Protein AF-A0A934AZZ2-F1 (afdb_monomer)

Foldseek 3Di:
DDDDDPPDPPPPPPDDDDDDDDDDDDDDDDDDDDDDDDDDDDDDDPPPAQQFQPADPVLVVCCVVQNAALKKKWFQPDPPRWIWMWGHHLVVQWIFIDISNHTPDIDRHDDDSCNRVDGFPDHPRNDHQRGWPVNCCVVQNPPWDWDWDDDPPWIKIWTHRQVRQKIWIDGVGTTGMMIGHHDD

Nearest PDB structures (foldseek):
  3d4e-assembly1_A  TM=3.456E-01  e=1.281E-01  Streptococcus mutans
  3ifv-assembly1_B  TM=2.497E-01  e=2.998E-01  Haloferax volcanii
  3ifv-assembly1_C  TM=2.401E-01  e=2.677E-01  Haloferax volcanii
  2psb-assembly1_A  TM=2.640E-01  e=4.719E-01  Bacillus subtilis

pLDDT: mean 76.05, std 24.91, range [28.02, 97.81]

Mean predicted aligned error: 13.13 Å

Secondary structure (DSSP, 8-state):
------------------------------------------------SPP-----HHHHHHHHHH-S-SEEEEE---TTS--EEEEEETTTTEEEEEETTEEEEEEE----TTS-SS--SS-GGG--TT--HHHHHHHH-S--EEEEEEETTEEEEEEEETTTTEEEEEETTEEEEEEE----

Radius of gyration: 20.54 Å; Cα contacts (8 Å, |Δi|>4): 280; chains: 1; bounding box: 62×61×47 Å

Sequence (184 aa):
MKKDNLFWPAVLTVMLSLSLGGCGSKGGEGGTGSGSEIESENDSTVNSQAPQYSMTAEQATLIADNGNPDYVNISLNSTSGRREETWTYSGLKKMYVFWDGVRVKEVNITVNQNAYSNPPSVSPALFTKDTQKSDIIRLFGSNYIVDNQSMGSLSFETWYYSGQGIAVSFSGDKLVAVQTIDKS

Structure (mmCIF, N/CA/C/O backbone):
data_AF-A0A934AZZ2-F1
#
_entry.id   AF-A0A934AZZ2-F1
#
loop_
_atom_site.group_PDB
_atom_site.id
_atom_site.type_symbol
_atom_site.label_atom_id
_atom_site.label_alt_id
_atom_site.label_comp_id
_atom_site.label_asym_id
_atom_site.label_entity_id
_atom_site.label_seq_id
_atom_site.pdbx_PDB_ins_code
_atom_site.Cartn_x
_atom_site.Cartn_y
_atom_site.Cartn_z
_atom_site.occupancy
_atom_site.B_iso_or_equiv
_atom_site.auth_seq_id
_atom_site.auth_comp_id
_atom_site.auth_asym_id
_atom_site.auth_atom_id
_atom_site.pdbx_PDB_model_num
ATOM 1 N N . MET A 1 1 ? -30.597 28.711 -6.512 1.00 41.97 1 MET A N 1
ATOM 2 C CA . MET A 1 1 ? -29.776 28.014 -5.497 1.00 41.97 1 MET A CA 1
ATOM 3 C C . MET A 1 1 ? -28.682 27.267 -6.239 1.00 41.97 1 MET A C 1
ATOM 5 O O . MET A 1 1 ? -28.996 26.539 -7.174 1.00 41.97 1 MET A O 1
ATOM 9 N N . LYS A 1 2 ? -27.420 27.593 -5.946 1.00 31.72 2 LYS A N 1
ATOM 10 C CA . LYS A 1 2 ? -26.243 27.122 -6.684 1.00 31.72 2 LYS A CA 1
ATOM 11 C C . LYS A 1 2 ? -25.970 25.657 -6.329 1.00 31.72 2 LYS A C 1
ATOM 13 O O . LYS A 1 2 ? -26.005 25.298 -5.159 1.00 31.72 2 LYS A O 1
ATOM 18 N N . LYS A 1 3 ? -25.772 24.827 -7.355 1.00 33.50 3 LYS A N 1
ATOM 19 C CA . LYS A 1 3 ? -25.232 23.471 -7.235 1.00 33.50 3 LYS A CA 1
ATOM 20 C C . LYS A 1 3 ? -23.722 23.628 -7.113 1.00 33.50 3 LYS A C 1
ATOM 22 O O . LYS A 1 3 ? -23.082 23.993 -8.097 1.00 33.50 3 LYS A O 1
ATOM 27 N N . ASP A 1 4 ? -23.184 23.409 -5.924 1.00 37.22 4 ASP A N 1
ATOM 28 C CA . ASP A 1 4 ? -21.740 23.403 -5.742 1.00 37.22 4 ASP A CA 1
ATOM 29 C C . ASP A 1 4 ? -21.194 22.052 -6.202 1.00 37.22 4 ASP A C 1
ATOM 31 O O . ASP A 1 4 ? -21.555 20.982 -5.710 1.00 37.22 4 ASP A O 1
ATOM 35 N N . ASN A 1 5 ? -20.378 22.149 -7.247 1.00 28.88 5 ASN A N 1
ATOM 36 C CA . ASN A 1 5 ? -19.654 21.072 -7.890 1.00 28.88 5 ASN A CA 1
ATOM 37 C C . ASN A 1 5 ? -18.737 20.376 -6.875 1.00 28.88 5 ASN A C 1
ATOM 39 O O . ASN A 1 5 ? -17.781 20.974 -6.381 1.00 28.88 5 ASN A O 1
ATOM 43 N N .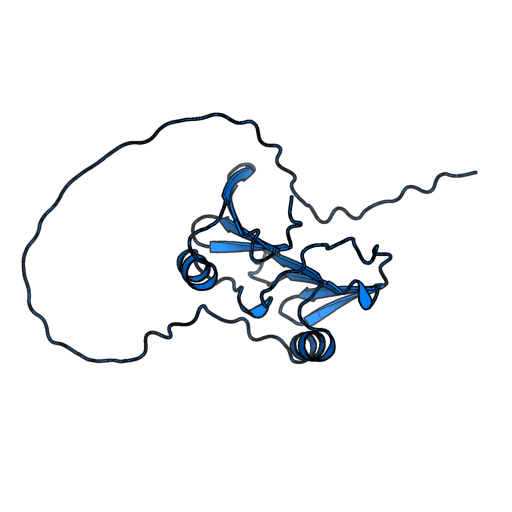 LEU A 1 6 ? -18.997 19.092 -6.620 1.00 31.52 6 LEU A N 1
ATOM 44 C CA . LEU A 1 6 ? -18.059 18.167 -5.986 1.00 31.52 6 LEU A CA 1
ATOM 45 C C . LEU A 1 6 ? -16.873 17.946 -6.933 1.00 31.52 6 LEU A C 1
ATOM 47 O O . LEU A 1 6 ? -16.848 17.018 -7.738 1.00 31.52 6 LEU A O 1
ATOM 51 N N . PHE A 1 7 ? -15.895 18.844 -6.843 1.00 28.02 7 PHE A N 1
ATOM 52 C CA . PHE A 1 7 ? -14.568 18.678 -7.418 1.00 28.02 7 PHE A CA 1
ATOM 53 C C . PHE A 1 7 ? -13.843 17.598 -6.606 1.00 28.02 7 PHE A C 1
ATOM 55 O O . PHE A 1 7 ? -13.259 17.858 -5.555 1.00 28.02 7 PHE A O 1
ATOM 62 N N . TRP A 1 8 ? -13.937 16.354 -7.070 1.00 32.03 8 TRP A N 1
ATOM 63 C CA . TRP A 1 8 ? -13.034 15.287 -6.660 1.00 32.03 8 TRP A CA 1
ATOM 64 C C . TRP A 1 8 ? -11.621 15.683 -7.104 1.00 32.03 8 TRP A C 1
ATOM 66 O O . TRP A 1 8 ? -11.425 15.906 -8.303 1.00 32.03 8 TRP A O 1
ATOM 76 N N . PRO A 1 9 ? -10.608 15.768 -6.223 1.00 32.56 9 PRO A N 1
ATOM 77 C CA . PRO A 1 9 ? -9.247 15.670 -6.705 1.00 32.56 9 PRO A CA 1
ATOM 78 C C . PRO A 1 9 ? -9.075 14.234 -7.193 1.00 32.56 9 PRO A C 1
ATOM 80 O O . PRO A 1 9 ? -8.952 13.298 -6.405 1.00 32.56 9 PRO A O 1
ATOM 83 N N . ALA A 1 10 ? -9.124 14.085 -8.513 1.00 32.91 10 ALA A N 1
ATOM 84 C CA . ALA A 1 10 ? -8.591 12.950 -9.229 1.00 32.91 10 ALA A CA 1
ATOM 85 C C . ALA A 1 10 ? -7.138 12.735 -8.781 1.00 32.91 10 ALA A C 1
ATOM 87 O O . ALA A 1 10 ? -6.207 13.331 -9.317 1.00 32.91 10 ALA A O 1
ATOM 88 N N . VAL A 1 11 ? -6.941 11.882 -7.777 1.00 33.56 11 VAL A N 1
ATOM 89 C CA . VAL A 1 11 ? -5.731 11.072 -7.717 1.00 33.56 11 VAL A CA 1
ATOM 90 C C . VAL A 1 11 ? -5.925 10.062 -8.833 1.00 33.56 11 VAL A C 1
ATOM 92 O O . VAL A 1 11 ? -6.805 9.207 -8.761 1.00 33.56 11 VAL A O 1
ATOM 95 N N . LEU A 1 12 ? -5.195 10.311 -9.914 1.00 31.78 12 LEU A N 1
ATOM 96 C CA . LEU A 1 12 ? -5.155 9.616 -11.192 1.00 31.78 12 LEU A CA 1
ATOM 97 C C . LEU A 1 12 ? -5.302 8.089 -11.034 1.00 31.78 12 LEU A C 1
ATOM 99 O O . LEU A 1 12 ? -4.324 7.354 -10.990 1.00 31.78 12 LEU A O 1
ATOM 103 N N . THR A 1 13 ? -6.545 7.620 -10.945 1.00 38.75 13 THR A N 1
ATOM 104 C CA . THR A 1 13 ? -6.906 6.210 -11.068 1.00 38.75 13 THR A CA 1
ATOM 105 C C . THR A 1 13 ? -7.165 6.005 -12.545 1.00 38.75 13 THR A C 1
ATOM 107 O O . THR A 1 13 ? -8.201 6.415 -13.071 1.00 38.75 13 THR A O 1
ATOM 110 N N . VAL A 1 14 ? -6.180 5.459 -13.246 1.00 31.09 14 VAL A N 1
ATOM 111 C CA . VAL A 1 14 ? -6.359 5.043 -14.631 1.00 31.09 14 VAL A CA 1
ATOM 112 C C . VAL A 1 14 ? -7.300 3.836 -14.610 1.00 31.09 14 VAL A C 1
ATOM 114 O O . VAL A 1 14 ? -6.896 2.719 -14.319 1.00 31.09 14 VAL A O 1
ATOM 117 N N . MET A 1 15 ? -8.585 4.079 -14.866 1.00 36.75 15 MET A N 1
ATOM 118 C CA . MET A 1 15 ? -9.555 3.044 -15.215 1.00 36.75 15 MET A CA 1
ATOM 119 C C . MET A 1 15 ? -9.256 2.585 -16.645 1.00 36.75 15 MET A C 1
ATOM 121 O O . MET A 1 15 ? -9.449 3.364 -17.580 1.00 36.75 15 MET A O 1
ATOM 125 N N . LEU A 1 16 ? -8.817 1.338 -16.833 1.00 34.50 16 LEU A N 1
ATOM 126 C CA . LEU A 1 16 ? -8.829 0.691 -18.144 1.00 34.50 16 LEU A CA 1
ATOM 127 C C . LEU A 1 16 ? -9.968 -0.328 -18.195 1.00 34.50 16 LEU A C 1
ATOM 129 O O . LEU A 1 16 ? -10.089 -1.230 -17.373 1.00 34.50 16 LEU A O 1
ATOM 133 N N . SER A 1 17 ? -10.843 -0.101 -19.165 1.00 35.91 17 SER A N 1
ATOM 134 C CA . SER A 1 17 ? -11.990 -0.920 -19.524 1.00 35.91 17 SER A CA 1
ATOM 135 C C . SER A 1 17 ? -11.515 -2.107 -20.363 1.00 35.91 17 SER A C 1
ATOM 137 O O . SER A 1 17 ? -10.804 -1.940 -21.351 1.00 35.91 17 SER A O 1
ATOM 139 N N . LEU A 1 18 ? -11.912 -3.310 -19.953 1.00 34.59 18 LEU A N 1
ATOM 140 C CA . LEU A 1 18 ? -11.573 -4.574 -20.600 1.00 34.59 18 LEU A CA 1
ATOM 141 C C . LEU A 1 18 ? -12.370 -4.753 -21.902 1.00 34.59 18 LEU A C 1
ATOM 143 O O . LEU A 1 18 ? -13.587 -4.935 -21.874 1.00 34.59 18 LEU A O 1
ATOM 147 N N . SER A 1 19 ? -11.674 -4.778 -23.039 1.00 34.91 19 SER A N 1
ATOM 148 C CA . SER A 1 19 ? -12.139 -5.448 -24.257 1.00 34.91 19 SER A CA 1
ATOM 149 C C . SER A 1 19 ? -11.433 -6.800 -24.370 1.00 34.91 19 SER A C 1
ATOM 151 O O . SER A 1 19 ? -10.221 -6.861 -24.566 1.00 34.91 19 SER A O 1
ATOM 153 N N . LEU A 1 20 ? -12.199 -7.878 -24.212 1.00 33.09 20 LEU A N 1
ATOM 154 C CA . LEU A 1 20 ? -11.758 -9.268 -24.332 1.00 33.09 20 LEU A CA 1
ATOM 155 C C . LEU A 1 20 ? -11.387 -9.631 -25.779 1.00 33.09 20 LEU A C 1
ATOM 157 O O . LEU A 1 20 ? -12.174 -9.426 -26.701 1.00 33.09 20 LEU A O 1
ATOM 161 N N . GLY A 1 21 ? -10.228 -10.268 -25.936 1.00 30.31 21 GLY A N 1
ATOM 162 C CA . GLY A 1 21 ? -9.779 -10.969 -27.142 1.00 30.31 21 GLY A CA 1
ATOM 163 C C . GLY A 1 21 ? -8.258 -10.864 -27.253 1.00 30.31 21 GLY A C 1
ATOM 164 O O . GLY A 1 21 ? -7.726 -9.769 -27.260 1.00 30.31 21 GLY A O 1
ATOM 165 N N . GLY A 1 22 ? -7.451 -11.913 -27.305 1.00 29.08 22 GLY A N 1
ATOM 166 C CA . GLY A 1 22 ? -7.679 -13.338 -27.447 1.00 29.08 22 GLY A CA 1
ATOM 167 C C . GLY A 1 22 ? -6.413 -13.924 -28.084 1.00 29.08 22 GLY A C 1
ATOM 168 O O . GLY A 1 22 ? -5.925 -13.374 -29.059 1.00 29.08 22 GLY A O 1
ATOM 169 N N . CYS A 1 23 ? -5.952 -15.056 -27.545 1.00 31.38 23 CYS A N 1
ATOM 170 C CA . CYS A 1 23 ? -5.178 -16.110 -28.218 1.00 31.38 23 CYS A CA 1
ATOM 171 C C . CYS A 1 23 ? -3.737 -15.823 -28.713 1.00 31.38 23 CYS A C 1
ATOM 173 O O . CYS A 1 23 ? -3.502 -14.956 -29.545 1.00 31.38 23 CYS A O 1
ATOM 175 N N . GLY A 1 24 ? -2.795 -16.699 -28.324 1.00 32.12 24 GLY A N 1
ATOM 176 C CA . GLY A 1 24 ? -1.604 -16.980 -29.139 1.00 32.12 24 GLY A CA 1
ATOM 177 C C . GLY A 1 24 ? -0.340 -17.378 -28.374 1.00 32.12 24 GLY A C 1
ATOM 178 O O . GLY A 1 24 ? 0.518 -16.546 -28.126 1.00 32.12 24 GLY A O 1
ATOM 179 N N . SER A 1 25 ? -0.206 -18.665 -28.049 1.00 35.03 25 SER A N 1
ATOM 180 C CA . SER A 1 25 ? 1.008 -19.311 -27.518 1.00 35.03 25 SER A CA 1
ATOM 181 C C . SER A 1 25 ? 1.844 -19.931 -28.652 1.00 35.03 25 SER A C 1
ATOM 183 O O . SER A 1 25 ? 1.230 -20.434 -29.596 1.00 35.03 25 SER A O 1
ATOM 185 N N . LYS A 1 26 ? 3.192 -19.970 -28.538 1.00 40.16 26 LYS A N 1
ATOM 186 C CA . LYS A 1 26 ? 4.058 -21.180 -28.689 1.00 40.16 26 LYS A CA 1
ATOM 187 C C . LYS A 1 26 ? 5.563 -20.902 -28.908 1.00 40.16 26 LYS A C 1
ATOM 189 O O . LYS A 1 26 ? 5.926 -20.009 -29.662 1.00 40.16 26 LYS A O 1
ATOM 194 N N . GLY A 1 27 ? 6.380 -21.840 -28.396 1.00 31.72 27 GLY A N 1
ATOM 195 C CA . GLY A 1 27 ? 7.716 -22.240 -28.895 1.00 31.72 27 GLY A CA 1
ATOM 196 C C . GLY A 1 27 ? 8.879 -21.800 -27.992 1.00 31.72 27 GLY A C 1
ATOM 197 O O . GLY A 1 27 ? 8.901 -20.652 -27.584 1.00 31.72 27 GLY A O 1
ATOM 198 N N . GLY A 1 28 ? 9.871 -22.614 -27.619 1.00 31.86 28 GLY A N 1
ATOM 199 C CA . GLY A 1 28 ? 10.308 -23.923 -28.104 1.00 31.86 28 GLY A CA 1
ATOM 200 C C . GLY A 1 28 ? 11.459 -24.490 -27.245 1.00 31.86 28 GLY A C 1
ATOM 201 O O . GLY A 1 28 ? 11.815 -23.932 -26.212 1.00 31.86 28 GLY A O 1
ATOM 202 N N . GLU A 1 29 ? 11.968 -25.639 -27.681 1.00 35.62 29 GLU A N 1
ATOM 203 C CA . GLU A 1 29 ? 12.759 -26.655 -26.968 1.00 35.62 29 GLU A CA 1
ATOM 204 C C . GLU A 1 29 ? 14.278 -26.392 -26.841 1.00 35.62 29 GLU A C 1
ATO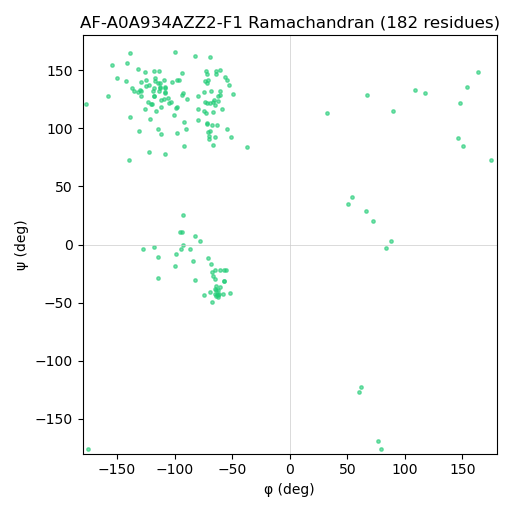M 206 O O . GLU A 1 29 ? 14.872 -25.724 -27.683 1.00 35.62 29 GLU A O 1
ATOM 211 N N . GLY A 1 30 ? 14.916 -27.099 -25.890 1.00 31.88 30 GLY A N 1
ATOM 212 C CA . GLY A 1 30 ? 16.139 -27.879 -26.164 1.00 31.88 30 GLY A CA 1
ATOM 213 C C . GLY A 1 30 ? 17.439 -27.481 -25.444 1.00 31.88 30 GLY A C 1
ATOM 214 O O . GLY A 1 30 ? 17.879 -26.343 -25.537 1.00 31.88 30 GLY A O 1
ATOM 215 N N . GLY A 1 31 ? 18.121 -28.464 -24.828 1.00 33.09 31 GLY A N 1
ATOM 216 C CA . GLY A 1 31 ? 19.577 -28.400 -24.599 1.00 33.09 31 GLY A CA 1
ATOM 217 C C . GLY A 1 31 ? 20.108 -29.051 -23.316 1.00 33.09 31 GLY A C 1
ATOM 218 O O . GLY A 1 31 ? 20.232 -28.396 -22.290 1.00 33.09 31 GLY A O 1
ATOM 219 N N . THR A 1 32 ? 20.482 -30.329 -23.394 1.00 41.59 32 THR A N 1
ATOM 220 C CA . THR A 1 32 ? 21.251 -31.088 -22.388 1.00 41.59 32 T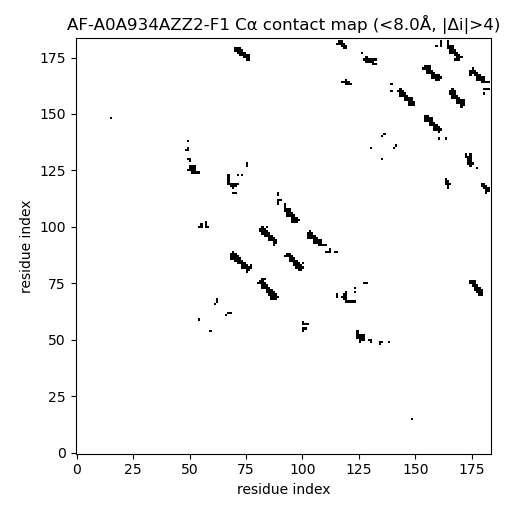HR A CA 1
ATOM 221 C C . THR A 1 32 ? 22.734 -30.693 -22.362 1.00 41.59 32 THR A C 1
ATOM 223 O O . THR A 1 32 ? 23.343 -30.571 -23.424 1.00 41.59 32 THR A O 1
ATOM 226 N N . GLY A 1 33 ? 23.346 -30.617 -21.175 1.00 34.44 33 GLY A N 1
ATOM 227 C CA . GLY A 1 33 ? 24.795 -30.463 -20.993 1.00 34.44 33 GLY A CA 1
ATOM 228 C C . GLY A 1 33 ? 25.242 -30.935 -19.606 1.00 34.44 33 GLY A C 1
ATOM 229 O O . GLY A 1 33 ? 24.651 -30.561 -18.601 1.00 34.44 33 GLY A O 1
ATOM 230 N N . SER A 1 34 ? 26.245 -31.810 -19.582 1.00 35.41 34 SER A N 1
ATOM 231 C CA . SER A 1 34 ? 26.674 -32.653 -18.464 1.00 35.41 34 SER A CA 1
ATOM 232 C C . SER A 1 34 ? 27.866 -32.069 -17.695 1.00 35.41 34 SER A C 1
ATOM 234 O O . SER A 1 34 ? 28.825 -31.631 -18.321 1.00 35.41 34 SER A O 1
ATOM 236 N N . GLY A 1 35 ? 27.841 -32.226 -16.366 1.00 34.88 35 GLY A N 1
ATOM 237 C CA . GLY A 1 35 ? 29.011 -32.517 -15.526 1.00 34.88 35 GLY A CA 1
ATOM 238 C C . GLY A 1 35 ? 29.806 -31.338 -14.963 1.00 34.88 35 GLY A C 1
ATOM 239 O O . GLY A 1 35 ? 30.496 -30.649 -15.706 1.00 34.88 35 GLY A O 1
ATOM 240 N N . SER A 1 36 ? 29.793 -31.195 -13.632 1.00 38.72 36 SER A N 1
ATOM 241 C CA . SER A 1 36 ? 30.983 -31.100 -12.759 1.00 38.72 36 SER A CA 1
ATOM 242 C C . SER A 1 36 ? 30.532 -31.013 -11.297 1.00 38.72 36 SER A C 1
ATOM 244 O O . SER A 1 36 ? 29.782 -30.113 -10.926 1.00 38.72 36 SER A O 1
ATOM 246 N N . GLU A 1 37 ? 30.969 -31.976 -10.489 1.00 45.38 37 GLU A N 1
ATOM 247 C CA . GLU A 1 37 ? 30.873 -31.970 -9.029 1.00 45.38 37 GLU A CA 1
ATOM 248 C C . GLU A 1 37 ? 31.765 -30.856 -8.467 1.00 45.38 37 GLU A C 1
ATOM 250 O O . GLU A 1 37 ? 32.967 -30.852 -8.726 1.00 45.38 37 GLU A O 1
ATOM 255 N N . ILE A 1 38 ? 31.185 -29.931 -7.697 1.00 51.66 38 ILE A N 1
ATOM 256 C CA . ILE A 1 38 ? 31.917 -29.020 -6.810 1.00 51.66 38 ILE A CA 1
ATOM 257 C C . ILE A 1 38 ? 31.128 -28.906 -5.499 1.00 51.66 38 ILE A C 1
ATOM 259 O O . ILE A 1 38 ? 30.008 -28.405 -5.468 1.00 51.66 38 ILE A O 1
ATOM 263 N N . GLU A 1 39 ? 31.735 -29.495 -4.472 1.00 38.09 39 GLU A N 1
ATOM 264 C CA . GLU A 1 39 ? 31.786 -29.124 -3.054 1.00 38.09 39 GLU A CA 1
ATOM 265 C C . GLU A 1 39 ? 30.577 -28.414 -2.420 1.00 38.09 39 GLU A C 1
ATOM 267 O O . GLU A 1 39 ? 30.264 -27.250 -2.659 1.00 38.09 39 GLU A O 1
ATOM 272 N N . SER A 1 40 ? 29.953 -29.150 -1.498 1.00 47.53 40 SER A N 1
ATOM 273 C CA . SER A 1 40 ? 28.972 -28.674 -0.532 1.00 47.53 40 SER A CA 1
ATOM 274 C C . SER A 1 40 ? 29.599 -27.691 0.462 1.00 47.53 40 SER A C 1
ATOM 276 O O . SER A 1 40 ? 30.070 -28.095 1.525 1.00 47.53 40 SER A O 1
ATOM 278 N N . GLU A 1 41 ? 29.532 -26.397 0.163 1.00 44.31 41 GLU A N 1
ATOM 279 C CA . GLU A 1 41 ? 29.627 -25.355 1.184 1.00 44.31 41 GLU A CA 1
ATOM 280 C C . GLU A 1 41 ? 28.222 -24.995 1.669 1.00 44.31 41 GLU A C 1
ATOM 282 O O . GLU A 1 41 ? 27.404 -24.370 0.994 1.00 44.31 41 GLU A O 1
ATOM 287 N N . ASN A 1 42 ? 27.932 -25.469 2.873 1.00 48.84 42 ASN A N 1
ATOM 288 C CA . ASN A 1 42 ? 26.799 -25.048 3.668 1.00 48.84 42 ASN A CA 1
ATOM 289 C C . ASN A 1 42 ? 27.062 -23.619 4.169 1.00 48.84 42 ASN A C 1
ATOM 291 O O . ASN A 1 42 ? 27.709 -23.465 5.202 1.00 48.84 42 ASN A O 1
ATOM 295 N N . ASP A 1 43 ? 26.540 -22.600 3.482 1.00 36.34 43 ASP A N 1
ATOM 296 C CA . ASP A 1 43 ? 26.249 -21.316 4.127 1.00 36.34 43 ASP A CA 1
ATOM 297 C C . ASP A 1 43 ? 24.735 -21.100 4.188 1.00 36.34 43 ASP A C 1
ATOM 299 O O . ASP A 1 43 ? 24.038 -20.705 3.249 1.00 36.34 43 ASP A O 1
ATOM 303 N N . SER A 1 44 ? 24.217 -21.492 5.343 1.00 42.53 44 SER A N 1
ATOM 304 C CA . SER A 1 44 ? 22.846 -21.307 5.760 1.00 42.53 44 SER A CA 1
ATOM 305 C C . SER A 1 44 ? 22.621 -19.833 6.079 1.00 42.53 44 SER A C 1
ATOM 307 O O . SER A 1 44 ? 23.008 -19.376 7.146 1.00 42.53 44 SER A O 1
ATOM 309 N N . THR A 1 45 ? 21.956 -19.102 5.182 1.00 38.75 45 THR A N 1
ATOM 310 C CA . THR A 1 45 ? 20.832 -18.186 5.485 1.00 38.75 45 THR A CA 1
ATOM 311 C C . THR A 1 45 ? 20.416 -17.432 4.219 1.00 38.75 45 THR A C 1
ATOM 313 O O . THR A 1 45 ? 20.602 -16.225 4.079 1.00 38.75 45 THR A O 1
ATOM 316 N N . VAL A 1 46 ? 19.757 -18.125 3.283 1.00 39.28 46 VAL A N 1
ATOM 317 C CA . VAL A 1 46 ? 18.853 -17.412 2.370 1.00 39.28 46 VAL A CA 1
ATOM 318 C C . VAL A 1 46 ? 17.765 -16.827 3.262 1.00 39.28 46 VAL A C 1
ATOM 320 O O . VAL A 1 46 ? 16.921 -17.571 3.761 1.00 39.28 46 VAL A O 1
ATOM 323 N N . ASN A 1 47 ? 17.832 -15.523 3.536 1.00 42.78 47 ASN A N 1
AT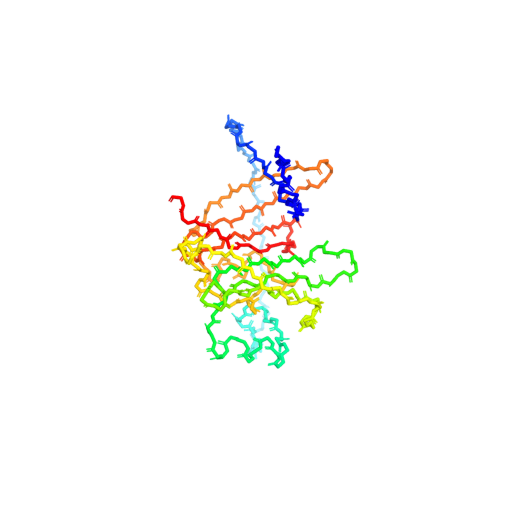OM 324 C CA . ASN A 1 47 ? 16.792 -14.801 4.257 1.00 42.78 47 ASN A CA 1
ATOM 325 C C . ASN A 1 47 ? 15.469 -15.043 3.511 1.00 42.78 47 ASN A C 1
ATOM 327 O O . ASN A 1 47 ? 15.231 -14.504 2.431 1.00 42.78 47 ASN A O 1
ATOM 331 N N . SER A 1 48 ? 14.666 -15.977 4.022 1.00 52.56 48 SER A N 1
ATOM 332 C CA . SER A 1 48 ? 13.557 -16.592 3.286 1.00 52.56 48 SER A CA 1
ATOM 333 C C . SER A 1 48 ? 12.290 -15.741 3.311 1.00 52.56 48 SER A C 1
ATOM 335 O O . SER A 1 48 ? 11.236 -16.179 2.845 1.00 52.56 48 SER A O 1
ATOM 337 N N . GLN A 1 49 ? 12.384 -14.527 3.845 1.00 65.88 49 GLN A N 1
ATOM 338 C CA . GLN A 1 49 ? 11.274 -13.604 3.965 1.00 65.88 49 GLN A CA 1
ATOM 339 C C . GLN A 1 49 ? 11.363 -12.541 2.874 1.00 65.88 49 GLN A C 1
ATOM 341 O O . GLN A 1 49 ? 12.444 -12.060 2.539 1.00 65.88 49 GLN A O 1
ATOM 346 N N . ALA A 1 50 ? 10.209 -12.198 2.301 1.00 76.38 50 ALA A N 1
ATOM 347 C CA . ALA A 1 50 ? 10.105 -11.067 1.391 1.00 76.38 50 ALA A CA 1
ATOM 348 C C . ALA A 1 50 ? 10.657 -9.804 2.078 1.00 76.38 50 ALA A C 1
ATOM 350 O O . ALA A 1 50 ? 10.419 -9.637 3.284 1.00 76.38 50 ALA A O 1
ATOM 351 N N . PRO A 1 51 ? 11.364 -8.921 1.349 1.00 83.12 51 PRO A N 1
ATOM 352 C CA . PRO A 1 51 ? 11.886 -7.688 1.922 1.00 83.12 51 PRO A CA 1
ATOM 353 C C . PRO A 1 51 ? 10.768 -6.904 2.614 1.00 83.12 51 PRO A C 1
ATOM 355 O O . PRO A 1 51 ? 9.649 -6.817 2.108 1.00 83.12 51 PRO A O 1
ATOM 358 N N . GLN A 1 52 ? 11.074 -6.371 3.795 1.00 87.31 52 GLN A N 1
ATOM 359 C CA . GLN A 1 52 ? 10.127 -5.628 4.622 1.00 87.31 52 GLN A CA 1
ATOM 360 C C . GLN A 1 52 ? 10.483 -4.148 4.614 1.00 87.31 52 GLN A C 1
ATOM 362 O O . GLN A 1 52 ? 11.642 -3.769 4.782 1.00 87.31 52 GLN A O 1
ATOM 367 N N . TYR A 1 53 ? 9.473 -3.305 4.454 1.00 86.88 53 TYR A N 1
ATOM 368 C CA . TYR A 1 53 ? 9.602 -1.875 4.653 1.00 86.88 53 TYR A CA 1
ATOM 369 C C . TYR A 1 53 ? 9.702 -1.574 6.152 1.00 86.88 53 TYR A C 1
ATOM 371 O O . TYR A 1 53 ? 8.800 -1.902 6.926 1.00 86.88 53 TYR A O 1
ATOM 379 N N . SER A 1 54 ? 10.788 -0.917 6.558 1.00 89.88 54 SER A N 1
ATOM 380 C CA . SER A 1 54 ? 10.947 -0.404 7.920 1.00 89.88 54 SER A CA 1
ATOM 381 C C . SER A 1 54 ? 9.996 0.769 8.149 1.00 89.88 54 SER A C 1
ATOM 383 O O . SER A 1 54 ? 10.343 1.919 7.881 1.00 89.88 54 SER A O 1
ATOM 385 N N . MET A 1 55 ? 8.791 0.469 8.634 1.00 91.94 55 MET A N 1
ATOM 386 C CA . MET A 1 55 ? 7.805 1.484 9.003 1.00 91.94 55 MET A CA 1
ATOM 387 C C . MET A 1 55 ? 8.373 2.462 10.032 1.00 91.94 55 MET A C 1
ATOM 389 O O . MET A 1 55 ? 9.114 2.077 10.942 1.00 91.94 55 MET A O 1
ATOM 393 N N . THR A 1 56 ? 7.984 3.731 9.925 1.00 94.19 56 THR A N 1
ATOM 394 C CA . THR A 1 56 ? 8.316 4.727 10.950 1.00 94.19 56 THR A CA 1
ATOM 395 C C . THR A 1 56 ? 7.548 4.455 12.244 1.00 94.19 56 THR A C 1
ATOM 397 O O . THR A 1 56 ? 6.520 3.777 12.248 1.00 94.19 56 THR A O 1
ATOM 400 N N . ALA A 1 57 ? 8.009 5.025 13.36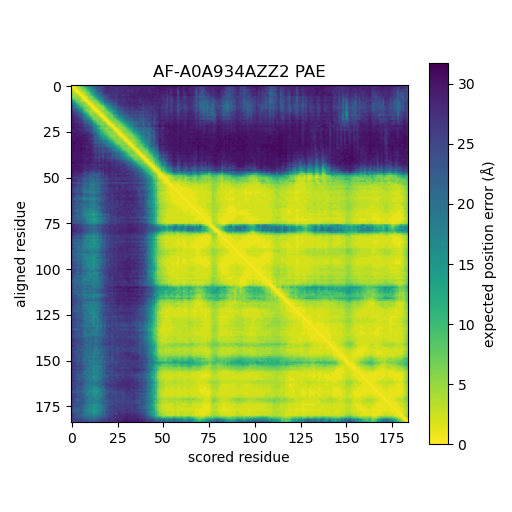3 1.00 94.44 57 ALA A N 1
ATOM 401 C CA . ALA A 1 57 ? 7.311 4.911 14.649 1.00 94.44 57 ALA A CA 1
ATOM 402 C C . ALA A 1 57 ? 5.860 5.423 14.583 1.00 94.44 57 ALA A C 1
ATOM 404 O O . ALA A 1 57 ? 4.983 4.892 15.260 1.00 94.44 57 ALA A O 1
ATOM 405 N N . GLU A 1 58 ? 5.597 6.422 13.739 1.00 94.00 58 GLU A N 1
ATOM 406 C CA . GLU A 1 58 ? 4.259 6.964 13.506 1.00 94.00 58 GLU A CA 1
ATOM 407 C C . GLU A 1 58 ? 3.356 5.949 12.791 1.00 94.00 58 GLU A C 1
ATOM 409 O O . GLU A 1 58 ? 2.254 5.660 13.257 1.00 94.00 58 GLU A O 1
ATOM 414 N N . GLN A 1 59 ? 3.843 5.353 11.702 1.00 96.75 59 GLN A N 1
ATOM 415 C CA . GLN A 1 59 ? 3.131 4.307 10.966 1.00 96.75 59 GLN A CA 1
ATOM 416 C C . GLN A 1 59 ? 2.896 3.057 11.823 1.00 96.75 59 GLN A C 1
ATOM 418 O O . GLN A 1 59 ? 1.793 2.511 11.835 1.00 96.75 59 GLN A O 1
ATOM 423 N N . ALA A 1 60 ? 3.914 2.638 12.578 1.00 95.44 60 ALA A N 1
ATOM 424 C CA . ALA A 1 60 ? 3.829 1.497 13.481 1.00 95.44 60 ALA A CA 1
ATOM 425 C C . ALA A 1 60 ? 2.805 1.729 14.603 1.00 95.44 60 ALA A C 1
ATOM 427 O O . ALA A 1 60 ? 2.015 0.834 14.887 1.00 95.44 60 ALA A O 1
ATOM 428 N N . THR A 1 61 ? 2.772 2.930 15.194 1.00 95.50 61 THR A N 1
ATOM 429 C CA . THR A 1 61 ? 1.775 3.298 16.216 1.00 95.50 61 THR A CA 1
ATOM 430 C C . THR A 1 61 ? 0.358 3.260 15.649 1.00 95.50 61 THR A C 1
ATOM 432 O O . THR A 1 61 ? -0.524 2.670 16.263 1.00 95.50 61 THR A O 1
ATOM 435 N N . LEU A 1 62 ? 0.131 3.808 14.447 1.00 96.06 62 LEU A N 1
ATOM 436 C CA . LEU A 1 62 ? -1.195 3.767 13.820 1.00 96.06 62 LEU A CA 1
ATOM 437 C C . LEU A 1 62 ? -1.706 2.335 13.636 1.00 96.06 62 LEU A C 1
ATOM 439 O O . LEU A 1 62 ? -2.871 2.076 13.942 1.00 96.06 62 LEU A O 1
ATOM 443 N N . ILE A 1 63 ? -0.839 1.420 13.191 1.00 95.19 63 ILE A N 1
ATOM 444 C CA . ILE A 1 63 ? -1.191 0.003 13.037 1.00 95.19 63 ILE A CA 1
ATOM 445 C C . ILE A 1 63 ? -1.394 -0.678 14.393 1.00 95.19 63 ILE A C 1
ATOM 447 O O . ILE A 1 63 ? -2.326 -1.464 14.542 1.00 95.19 63 ILE A O 1
ATOM 451 N N . ALA A 1 64 ? -0.554 -0.391 15.389 1.00 95.31 64 ALA A N 1
ATOM 452 C CA . ALA A 1 64 ? -0.691 -0.968 16.724 1.00 95.31 64 ALA A CA 1
ATOM 453 C C . ALA A 1 64 ? -2.018 -0.568 17.393 1.00 95.31 64 ALA A C 1
ATOM 455 O O . ALA A 1 64 ? -2.664 -1.408 18.018 1.00 95.31 64 ALA A O 1
ATOM 456 N N . ASP A 1 65 ? -2.440 0.685 17.215 1.00 95.88 65 ASP A N 1
ATOM 457 C CA . ASP A 1 65 ? -3.641 1.232 17.847 1.00 95.88 65 ASP A CA 1
ATOM 458 C C . ASP A 1 65 ? -4.934 0.869 17.099 1.00 95.88 65 ASP A C 1
ATOM 460 O O . ASP A 1 65 ? -5.992 0.757 17.719 1.00 95.88 65 ASP A O 1
ATOM 464 N N . ASN A 1 66 ? -4.876 0.705 15.770 1.00 94.31 66 ASN A N 1
ATOM 465 C CA . ASN A 1 66 ? -6.076 0.627 14.922 1.00 94.31 66 ASN A CA 1
ATOM 466 C C . ASN A 1 66 ? -6.128 -0.597 13.993 1.00 94.31 66 ASN A C 1
ATOM 468 O O . ASN A 1 66 ? -7.130 -0.789 13.307 1.00 94.31 66 ASN A O 1
ATOM 472 N N . GLY A 1 67 ? -5.082 -1.425 13.958 1.00 93.62 67 GLY A N 1
ATOM 473 C CA . GLY A 1 67 ? -4.921 -2.490 12.967 1.00 93.62 67 GLY A CA 1
ATOM 474 C C . GLY A 1 67 ? -4.468 -1.970 11.597 1.00 93.62 67 GLY A C 1
ATOM 475 O O . GLY A 1 67 ? -4.069 -0.817 11.446 1.00 93.62 67 GLY A O 1
ATOM 476 N N . ASN A 1 68 ? -4.504 -2.833 10.577 1.00 94.12 68 ASN A N 1
ATOM 477 C CA . ASN A 1 68 ? -4.213 -2.413 9.202 1.00 94.12 68 ASN A CA 1
ATOM 478 C C . ASN A 1 68 ? -5.268 -1.405 8.704 1.00 94.12 68 ASN A C 1
ATOM 480 O O . ASN A 1 68 ? -6.429 -1.497 9.106 1.00 94.12 68 ASN A O 1
ATOM 484 N N . PRO A 1 69 ? -4.899 -0.467 7.811 1.00 94.88 69 PRO A N 1
ATOM 485 C CA . PRO A 1 69 ? -5.856 0.480 7.250 1.00 94.88 69 PRO A CA 1
ATOM 486 C C . PRO A 1 69 ? -6.920 -0.234 6.409 1.00 94.88 69 PRO A C 1
ATOM 488 O O . PRO A 1 69 ? -6.618 -1.195 5.706 1.00 94.88 69 PRO A O 1
ATOM 491 N N . ASP A 1 70 ? -8.147 0.294 6.416 1.00 93.75 70 ASP A N 1
ATOM 492 C CA . ASP A 1 70 ? -9.261 -0.243 5.622 1.00 93.75 70 ASP A CA 1
ATOM 493 C C . ASP A 1 70 ? -9.014 -0.106 4.114 1.00 93.75 70 ASP A C 1
ATOM 495 O O . ASP A 1 70 ? -9.473 -0.916 3.313 1.00 93.75 70 ASP A O 1
ATOM 499 N N . TYR A 1 71 ? -8.263 0.928 3.733 1.00 94.19 71 TYR A N 1
ATOM 500 C CA . TYR A 1 71 ? -7.761 1.126 2.381 1.00 94.19 71 TYR A CA 1
ATOM 501 C C . TYR A 1 71 ? -6.298 1.533 2.427 1.00 94.19 71 TYR A C 1
ATOM 503 O O . TYR A 1 71 ? -5.925 2.470 3.140 1.00 94.19 71 TYR A O 1
ATOM 511 N N . VAL A 1 72 ? -5.495 0.872 1.603 1.00 96.31 72 VAL A N 1
ATOM 512 C CA . VAL A 1 72 ? -4.106 1.217 1.341 1.00 96.31 72 VAL A CA 1
ATOM 513 C C . VAL A 1 72 ? -3.915 1.470 -0.151 1.00 96.31 72 VAL A C 1
ATOM 515 O O . VAL A 1 72 ? -4.411 0.729 -0.998 1.00 96.31 72 VAL A O 1
ATOM 518 N N . ASN A 1 73 ? -3.164 2.514 -0.474 1.00 96.38 73 ASN A N 1
ATOM 519 C CA . ASN A 1 73 ? -2.541 2.702 -1.776 1.00 96.38 73 ASN A CA 1
ATOM 520 C C . ASN A 1 73 ? -1.063 3.002 -1.545 1.00 96.38 73 ASN A C 1
ATOM 522 O O . ASN A 1 73 ? -0.747 3.880 -0.746 1.00 96.38 73 ASN A O 1
ATOM 526 N N . ILE A 1 74 ? -0.183 2.261 -2.208 1.00 96.62 74 ILE A N 1
ATOM 527 C CA . ILE A 1 74 ? 1.267 2.428 -2.171 1.00 96.62 74 ILE A CA 1
ATOM 528 C C . ILE A 1 74 ? 1.718 2.641 -3.611 1.00 96.62 74 ILE A C 1
ATOM 530 O O . ILE A 1 74 ? 1.506 1.769 -4.450 1.00 96.62 74 ILE A O 1
ATOM 534 N N . SER A 1 75 ? 2.383 3.757 -3.887 1.00 95.12 75 SER A N 1
ATOM 535 C CA . SER A 1 75 ? 3.033 4.038 -5.165 1.00 95.12 75 SER A CA 1
ATOM 536 C C . SER A 1 75 ? 4.548 4.051 -4.979 1.00 95.12 75 SER A C 1
ATOM 538 O O . SER A 1 75 ? 5.083 4.775 -4.137 1.00 95.12 75 SER A O 1
ATOM 540 N N . LEU A 1 76 ? 5.239 3.219 -5.760 1.00 90.69 76 LEU A N 1
ATOM 541 C CA . LEU A 1 76 ? 6.690 2.999 -5.699 1.00 90.69 76 LEU A CA 1
ATOM 542 C C . LEU A 1 76 ? 7.415 3.475 -6.965 1.00 90.69 76 LEU A C 1
ATOM 544 O O . LEU A 1 76 ? 8.639 3.573 -6.977 1.00 90.69 76 LEU A O 1
ATOM 548 N N . ASN A 1 77 ? 6.670 3.808 -8.023 1.00 72.81 77 ASN A N 1
ATOM 549 C CA . ASN A 1 77 ? 7.210 4.376 -9.262 1.00 72.81 77 ASN A CA 1
ATOM 550 C C . ASN A 1 77 ? 7.194 5.916 -9.266 1.00 72.81 77 ASN A C 1
ATOM 552 O O . ASN A 1 77 ? 7.104 6.544 -10.321 1.00 72.81 77 ASN A O 1
ATOM 556 N N . SER A 1 78 ? 7.220 6.549 -8.090 1.00 61.50 78 SER A N 1
ATOM 557 C CA . SER A 1 78 ? 7.263 8.008 -8.017 1.00 61.50 78 SER A CA 1
ATOM 558 C C . SER A 1 78 ? 8.641 8.520 -8.467 1.00 61.50 78 SER A C 1
ATOM 560 O O . SER A 1 78 ? 9.686 7.914 -8.195 1.00 61.50 78 SER A O 1
ATOM 562 N N . THR A 1 79 ? 8.663 9.642 -9.192 1.00 58.75 79 THR A N 1
ATOM 563 C CA . THR A 1 79 ? 9.902 10.344 -9.555 1.00 58.75 79 THR A CA 1
ATOM 564 C C . THR A 1 79 ? 10.751 10.528 -8.294 1.00 58.75 79 THR A C 1
ATOM 566 O O . THR A 1 79 ? 10.228 11.024 -7.303 1.00 58.75 79 THR A O 1
ATOM 569 N N . SER A 1 80 ? 12.041 10.160 -8.337 1.00 63.94 80 SER A N 1
ATOM 570 C CA . SER A 1 80 ? 13.020 10.110 -7.219 1.00 63.94 80 SER A CA 1
ATOM 571 C C . SER A 1 80 ? 13.103 8.818 -6.387 1.00 63.94 80 SER A C 1
ATOM 573 O O . SER A 1 80 ? 13.929 8.749 -5.481 1.00 63.94 80 SER A O 1
ATOM 575 N N . GLY A 1 81 ? 12.348 7.762 -6.718 1.00 74.75 81 GLY A N 1
ATOM 576 C CA . GLY A 1 81 ? 12.418 6.492 -5.975 1.00 74.75 81 GLY A CA 1
ATOM 577 C C . GLY A 1 81 ? 11.782 6.566 -4.583 1.00 74.75 81 GLY A C 1
ATOM 578 O O . GLY A 1 81 ? 12.093 5.745 -3.718 1.00 74.75 81 GLY A O 1
ATOM 579 N N . ARG A 1 82 ? 10.912 7.560 -4.387 1.00 85.88 82 ARG A N 1
ATOM 580 C CA . ARG A 1 82 ? 10.118 7.781 -3.182 1.00 85.88 82 ARG A CA 1
ATOM 581 C C . ARG A 1 82 ? 8.998 6.744 -3.078 1.00 85.88 82 ARG A C 1
ATOM 583 O O . ARG A 1 82 ? 8.439 6.291 -4.081 1.00 85.88 82 ARG A O 1
ATOM 590 N N . ARG A 1 83 ? 8.629 6.418 -1.844 1.00 92.50 83 ARG A N 1
ATOM 591 C CA . ARG A 1 83 ? 7.432 5.654 -1.496 1.00 92.50 83 ARG A CA 1
ATOM 592 C C . ARG A 1 83 ? 6.324 6.617 -1.089 1.00 92.50 83 ARG A C 1
ATOM 594 O O . ARG A 1 83 ? 6.460 7.331 -0.099 1.00 92.50 83 ARG A O 1
ATOM 601 N N . GLU A 1 84 ? 5.223 6.623 -1.828 1.00 95.31 84 GLU A N 1
ATOM 602 C CA . GLU A 1 84 ? 4.038 7.408 -1.478 1.00 95.31 84 GLU A CA 1
ATOM 603 C C . GLU A 1 84 ? 2.925 6.479 -1.016 1.00 95.31 84 GLU A C 1
ATOM 605 O O . GLU A 1 84 ? 2.619 5.499 -1.690 1.00 95.31 84 GLU A O 1
ATOM 610 N N . GLU A 1 85 ? 2.315 6.779 0.127 1.00 96.75 85 GLU A N 1
ATOM 611 C CA . GLU A 1 85 ? 1.259 5.949 0.693 1.00 96.75 85 GLU A CA 1
ATOM 612 C C . GLU A 1 85 ? 0.033 6.777 1.051 1.00 96.75 85 GLU A C 1
ATOM 614 O O . GLU A 1 85 ? 0.147 7.865 1.613 1.00 96.75 85 GLU A O 1
ATOM 619 N N . THR A 1 86 ? -1.149 6.237 0.776 1.00 97.00 86 THR A N 1
ATOM 620 C CA . THR A 1 86 ? -2.424 6.752 1.281 1.00 97.00 86 THR A CA 1
ATOM 621 C C . THR A 1 86 ? -3.105 5.669 2.094 1.00 97.00 86 THR A C 1
ATOM 623 O O . THR A 1 86 ? -3.380 4.587 1.577 1.00 97.00 86 THR A O 1
ATOM 626 N N . TRP A 1 87 ? -3.365 5.953 3.367 1.00 97.00 87 TRP A N 1
ATOM 627 C CA . TRP A 1 87 ? -3.996 5.032 4.308 1.00 97.00 87 TRP A CA 1
ATOM 628 C C . TRP A 1 87 ? -5.321 5.622 4.777 1.00 97.00 87 TRP A C 1
ATOM 630 O O . TRP A 1 87 ? -5.359 6.760 5.250 1.00 97.00 87 TRP A O 1
ATOM 640 N N . THR A 1 88 ? -6.404 4.857 4.679 1.00 95.31 88 THR A N 1
ATOM 641 C CA . THR A 1 88 ? -7.709 5.270 5.206 1.00 95.31 88 THR A CA 1
ATOM 642 C C . THR A 1 88 ? -8.130 4.385 6.364 1.00 95.31 88 THR A C 1
ATOM 644 O O . THR A 1 88 ? -8.131 3.166 6.243 1.00 95.31 88 THR A O 1
ATOM 647 N N . TYR A 1 89 ? -8.558 5.025 7.451 1.00 94.00 89 TYR A N 1
ATOM 648 C CA . TYR A 1 89 ? -9.221 4.388 8.583 1.00 94.00 89 TYR A CA 1
ATOM 649 C C . TYR A 1 89 ? -10.653 4.921 8.650 1.00 94.00 89 TYR A C 1
ATOM 651 O O . TYR A 1 89 ? -10.911 6.036 9.117 1.00 94.00 89 TYR A O 1
ATOM 659 N N . SER A 1 90 ? -11.594 4.135 8.137 1.00 91.06 90 SER A N 1
ATOM 660 C CA . SER A 1 90 ? -13.015 4.471 8.038 1.00 91.06 90 SER A CA 1
ATOM 661 C C . SER A 1 90 ? -13.655 4.648 9.418 1.00 91.06 90 SER A C 1
ATOM 663 O O . SER A 1 90 ? -14.403 5.607 9.624 1.00 91.06 90 SER A O 1
ATOM 665 N N . GLY A 1 91 ? -13.282 3.805 10.390 1.00 89.88 91 GLY A N 1
ATOM 666 C CA . GLY A 1 91 ? -13.719 3.913 11.785 1.00 89.88 91 GLY A CA 1
ATOM 667 C C . GLY A 1 91 ? -13.305 5.235 12.437 1.00 89.88 91 GLY A C 1
ATOM 668 O O . GLY A 1 91 ? -14.090 5.839 13.166 1.00 89.88 91 GLY A O 1
ATOM 669 N N . LEU A 1 92 ? -12.116 5.740 12.092 1.00 92.88 92 LEU A N 1
ATOM 670 C CA . LEU A 1 92 ? -11.611 7.035 12.559 1.00 92.88 92 LEU A CA 1
ATOM 671 C C . LEU A 1 92 ? -12.116 8.218 11.727 1.00 92.88 92 LEU A C 1
ATOM 673 O O . LEU A 1 92 ? -11.970 9.365 12.146 1.00 92.88 92 LEU A O 1
ATOM 677 N N . LYS A 1 93 ? -12.683 7.964 10.540 1.00 92.81 93 LYS A N 1
ATOM 678 C CA . LYS A 1 93 ? -12.994 8.988 9.530 1.00 92.81 93 L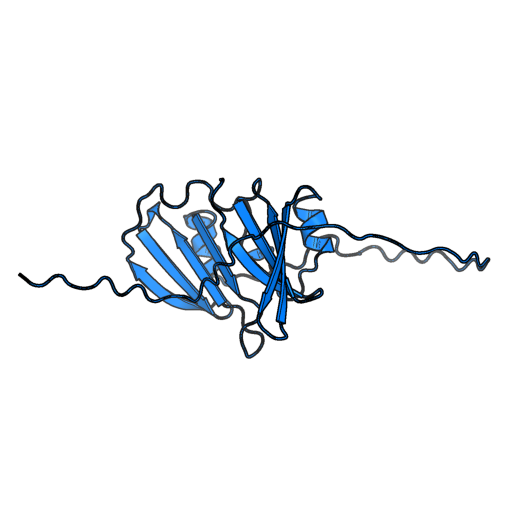YS A CA 1
ATOM 679 C C . LYS A 1 93 ? -11.763 9.827 9.166 1.00 92.81 93 LYS A C 1
ATOM 681 O O . LYS A 1 93 ? -11.846 11.048 8.994 1.00 92.81 93 LYS A O 1
ATOM 686 N N . LYS A 1 94 ? -10.614 9.159 9.032 1.00 95.12 94 LYS A N 1
ATOM 687 C CA . LYS A 1 94 ? -9.321 9.780 8.725 1.00 95.12 94 LYS A CA 1
ATOM 688 C C . LYS A 1 94 ? -8.679 9.162 7.493 1.00 95.12 94 LYS A C 1
ATOM 690 O O . LYS A 1 94 ? -8.715 7.949 7.302 1.00 95.12 94 LYS A O 1
ATOM 695 N N . MET A 1 95 ? -8.044 10.017 6.702 1.00 96.50 95 MET A N 1
ATOM 696 C CA . MET A 1 95 ? -7.100 9.634 5.658 1.00 96.50 95 MET A CA 1
ATOM 697 C C . MET A 1 95 ? -5.738 10.246 5.975 1.00 96.50 95 MET A C 1
ATOM 699 O O . MET A 1 95 ? -5.640 11.445 6.247 1.00 96.50 95 MET A O 1
ATOM 703 N N . TYR A 1 96 ? -4.699 9.428 5.895 1.00 97.81 96 TYR A N 1
ATOM 704 C CA . TYR A 1 96 ? -3.309 9.808 6.093 1.00 97.81 96 TYR A CA 1
ATOM 705 C C . TYR A 1 96 ? -2.549 9.649 4.780 1.00 97.81 96 TYR A C 1
ATOM 707 O O . TYR A 1 96 ? -2.759 8.674 4.060 1.00 97.81 96 TYR A O 1
ATOM 715 N N . VAL A 1 97 ? -1.671 10.602 4.473 1.00 96.88 97 VAL A N 1
ATOM 716 C CA . VAL A 1 97 ? -0.744 10.510 3.340 1.00 96.88 97 VAL A CA 1
ATOM 717 C C . VAL A 1 97 ? 0.675 10.542 3.879 1.00 96.88 97 VAL A C 1
ATOM 719 O O . VAL A 1 97 ? 1.024 11.459 4.630 1.00 96.88 97 VAL A O 1
ATOM 722 N N . PHE A 1 98 ? 1.481 9.564 3.477 1.00 96.06 98 PHE A N 1
ATOM 723 C CA . PHE A 1 98 ? 2.883 9.437 3.856 1.00 96.06 98 PHE A CA 1
ATOM 724 C C . PHE A 1 98 ? 3.782 9.533 2.633 1.00 96.06 98 PHE A C 1
ATOM 726 O O . PHE A 1 98 ? 3.472 8.958 1.590 1.00 96.06 98 PHE A O 1
ATOM 733 N N . TRP A 1 99 ? 4.919 10.206 2.788 1.00 93.75 99 TRP A N 1
ATOM 734 C CA . TRP A 1 99 ? 6.041 10.143 1.856 1.00 93.75 99 TRP A CA 1
ATOM 735 C C . TRP A 1 99 ? 7.254 9.610 2.599 1.00 93.75 99 TRP A C 1
ATOM 737 O O . TRP A 1 99 ? 7.658 10.188 3.607 1.00 93.75 99 TRP A O 1
ATOM 747 N N . ASP A 1 100 ? 7.793 8.489 2.129 1.00 90.81 100 ASP A N 1
ATOM 748 C CA . ASP A 1 100 ? 8.929 7.800 2.749 1.00 90.81 100 ASP A CA 1
ATOM 749 C C . ASP A 1 100 ? 8.719 7.566 4.261 1.00 90.81 100 ASP A C 1
ATOM 751 O O . ASP A 1 100 ? 9.646 7.636 5.064 1.00 90.81 100 ASP A O 1
ATOM 755 N N . GLY A 1 101 ? 7.464 7.303 4.648 1.00 92.00 101 GLY A N 1
ATOM 756 C CA . GLY A 1 101 ? 7.047 7.026 6.024 1.00 92.00 101 GLY A CA 1
ATOM 757 C C . GLY A 1 101 ? 6.789 8.258 6.895 1.00 92.00 101 GLY A C 1
ATOM 758 O O . GLY A 1 101 ? 6.339 8.113 8.033 1.00 92.00 101 GLY A O 1
ATOM 759 N N . VAL A 1 102 ? 7.017 9.468 6.377 1.00 93.56 102 VAL A N 1
ATOM 760 C CA . VAL A 1 102 ? 6.691 10.735 7.048 1.00 93.56 102 VAL A CA 1
ATOM 761 C C . VAL A 1 102 ? 5.273 11.157 6.683 1.00 93.56 102 VAL A C 1
ATOM 763 O O . VAL A 1 102 ? 4.964 11.307 5.498 1.00 93.56 102 VAL A O 1
ATOM 766 N N . ARG A 1 103 ? 4.404 11.396 7.674 1.00 96.50 103 ARG A N 1
ATOM 767 C CA . ARG A 1 103 ? 3.057 11.925 7.420 1.00 96.50 103 ARG A CA 1
ATOM 768 C C . ARG A 1 103 ? 3.138 13.349 6.873 1.00 96.50 103 ARG A C 1
ATOM 770 O O . ARG A 1 103 ? 3.515 14.283 7.575 1.00 96.50 103 ARG A O 1
ATOM 777 N N . VAL A 1 104 ? 2.720 13.524 5.624 1.00 96.06 104 VAL A N 1
ATOM 778 C CA . VAL A 1 104 ? 2.662 14.833 4.951 1.00 96.06 104 VAL A CA 1
ATOM 779 C C . VAL A 1 104 ? 1.257 15.424 4.940 1.00 96.06 104 VAL A C 1
ATOM 781 O O . VAL A 1 104 ? 1.087 16.625 4.733 1.00 96.06 104 VAL A O 1
ATOM 784 N N . LYS A 1 105 ? 0.230 14.595 5.163 1.00 96.25 105 LYS A N 1
ATOM 785 C CA . LYS A 1 105 ? -1.161 15.043 5.215 1.00 96.25 105 LYS A CA 1
ATOM 786 C C . LYS A 1 105 ? -1.992 14.177 6.149 1.00 96.25 105 LYS A C 1
ATOM 788 O O . LYS A 1 105 ? -1.864 12.956 6.160 1.00 96.25 105 LYS A O 1
ATOM 793 N N . GLU A 1 106 ? -2.916 14.822 6.846 1.00 97.19 106 GLU A N 1
ATOM 794 C CA . GLU A 1 106 ? -4.032 14.188 7.537 1.00 97.19 106 GLU A CA 1
ATOM 795 C C . GLU A 1 106 ? -5.319 14.912 7.147 1.00 97.19 106 GLU A C 1
ATOM 797 O O . GLU A 1 106 ? -5.371 16.144 7.139 1.00 97.19 106 GLU A O 1
ATOM 802 N N . VAL A 1 107 ? -6.357 14.157 6.796 1.00 95.31 107 VAL A N 1
ATOM 803 C CA . VAL A 1 107 ? -7.634 14.708 6.339 1.00 95.31 107 VAL A CA 1
ATOM 804 C C . VAL A 1 107 ? -8.777 14.033 7.079 1.00 95.31 107 VAL A C 1
ATOM 806 O O . VAL A 1 107 ? -8.850 12.807 7.139 1.00 95.31 107 VAL A O 1
ATOM 809 N N . ASN A 1 108 ? -9.699 14.840 7.607 1.00 95.75 108 ASN A N 1
ATOM 810 C CA . ASN A 1 108 ? -11.008 14.349 8.026 1.00 95.75 108 ASN A CA 1
ATOM 811 C C . ASN A 1 108 ? -11.823 14.028 6.777 1.00 95.75 108 ASN A C 1
ATOM 813 O O . ASN A 1 108 ? -12.050 14.909 5.946 1.00 95.75 108 ASN A O 1
ATOM 817 N N . ILE A 1 109 ? -12.274 12.790 6.651 1.00 90.50 109 ILE A N 1
ATOM 818 C CA . ILE A 1 109 ? -13.038 12.338 5.491 1.00 90.50 109 ILE A CA 1
ATOM 819 C C . ILE A 1 109 ? -14.463 11.988 5.899 1.00 90.50 109 ILE A C 1
ATOM 821 O O . ILE A 1 109 ? -14.724 11.532 7.010 1.00 90.50 109 ILE A O 1
ATOM 825 N N . THR A 1 110 ? -15.401 12.173 4.976 1.00 87.88 110 THR A N 1
ATOM 826 C CA . THR A 1 110 ? -16.731 11.574 5.104 1.00 87.88 110 THR A CA 1
ATOM 827 C C . THR A 1 110 ? -16.723 10.305 4.277 1.00 87.88 110 THR A C 1
ATOM 829 O O . THR A 1 110 ? -16.880 10.349 3.062 1.00 87.88 110 THR A O 1
ATOM 832 N N . VAL A 1 111 ? -16.477 9.182 4.938 1.00 77.69 111 VAL A N 1
ATOM 833 C CA . VAL A 1 111 ? -16.514 7.857 4.324 1.00 77.69 111 VAL A CA 1
ATOM 834 C C . VAL A 1 111 ? -17.687 7.090 4.919 1.00 77.69 111 VAL A C 1
ATOM 836 O O . VAL A 1 111 ? -17.916 7.126 6.130 1.00 77.69 111 VAL A O 1
ATOM 839 N N . ASN A 1 112 ? -18.461 6.430 4.055 1.00 73.12 112 ASN A N 1
ATOM 840 C CA . ASN A 1 112 ? -19.408 5.415 4.499 1.00 73.12 112 ASN A CA 1
ATOM 841 C C . ASN A 1 112 ? -18.595 4.314 5.193 1.00 73.12 112 ASN A C 1
ATOM 843 O O . ASN A 1 112 ? -17.630 3.835 4.610 1.00 73.12 112 ASN A O 1
ATOM 847 N N . GLN A 1 113 ? -18.958 3.909 6.410 1.00 68.44 113 GLN A N 1
ATOM 848 C CA . GLN A 1 113 ? -18.226 2.857 7.133 1.00 68.44 113 GLN A CA 1
ATOM 849 C C . GLN A 1 113 ? -18.147 1.540 6.341 1.00 68.44 113 GLN A C 1
ATOM 851 O O . GLN A 1 113 ? -17.223 0.767 6.537 1.00 68.44 113 GLN A O 1
ATOM 856 N N . ASN A 1 114 ? -19.058 1.334 5.386 1.00 70.50 114 ASN A N 1
ATOM 857 C CA . ASN A 1 114 ? -19.070 0.176 4.494 1.00 70.50 114 ASN A CA 1
ATOM 858 C C . ASN A 1 114 ? -18.374 0.427 3.141 1.00 70.50 114 ASN A C 1
ATOM 860 O O . ASN A 1 114 ? -18.545 -0.369 2.223 1.00 70.50 114 ASN A O 1
ATOM 864 N N . ALA A 1 115 ? -17.650 1.540 2.971 1.00 73.06 115 ALA A N 1
ATOM 865 C CA . ALA A 1 115 ? -16.995 1.879 1.703 1.00 73.06 115 ALA A CA 1
ATOM 866 C C . ALA A 1 115 ? -15.848 0.926 1.345 1.00 73.06 115 ALA A C 1
ATOM 868 O O . ALA A 1 115 ? -15.526 0.813 0.172 1.00 73.06 115 ALA A O 1
ATOM 869 N N . TYR A 1 116 ? -15.262 0.258 2.341 1.00 78.62 116 TYR A N 1
ATOM 870 C CA . TYR A 1 116 ? -14.198 -0.726 2.161 1.00 78.62 116 TYR A CA 1
ATOM 871 C C . TYR A 1 116 ? -14.663 -2.046 2.764 1.00 78.62 116 TYR A C 1
ATOM 873 O O . TYR A 1 116 ? -14.352 -2.395 3.899 1.00 78.62 116 TYR A O 1
ATOM 881 N N . SER A 1 117 ? -15.496 -2.759 2.011 1.00 75.69 117 SER A N 1
ATOM 882 C CA . SER A 1 117 ? -16.122 -4.006 2.476 1.00 75.69 117 SER A CA 1
ATOM 883 C C . SER A 1 117 ? -15.134 -5.174 2.593 1.00 75.69 117 SER A C 1
ATOM 885 O O . SER A 1 117 ? -15.456 -6.215 3.167 1.00 75.69 117 SER A O 1
ATOM 887 N N . ASN A 1 118 ? -13.927 -5.002 2.050 1.00 82.38 118 ASN A N 1
ATOM 888 C CA . ASN A 1 118 ? -12.874 -6.001 2.034 1.00 82.38 118 ASN A CA 1
ATOM 889 C C . ASN A 1 118 ? -11.505 -5.352 2.315 1.00 82.38 118 ASN A C 1
ATOM 891 O O . ASN A 1 118 ? -10.706 -5.195 1.389 1.00 82.38 118 ASN A O 1
ATOM 895 N N . PRO A 1 119 ? -11.238 -4.949 3.569 1.00 88.19 119 PRO A N 1
ATOM 896 C CA . PRO A 1 119 ? -9.964 -4.343 3.927 1.00 88.19 119 PRO A CA 1
ATOM 897 C C . PRO A 1 119 ? -8.803 -5.314 3.655 1.00 88.19 119 PRO A C 1
ATOM 899 O O . PRO A 1 119 ? -8.987 -6.536 3.733 1.00 88.19 119 PRO A O 1
ATOM 902 N N . PRO A 1 120 ? -7.602 -4.801 3.340 1.00 91.44 120 PRO A N 1
ATOM 903 C CA . PRO A 1 120 ? -6.447 -5.643 3.076 1.00 91.44 120 PRO A CA 1
ATOM 904 C C . PRO A 1 120 ? -6.094 -6.463 4.324 1.00 91.44 120 PRO A C 1
ATOM 906 O O . PRO A 1 120 ? -5.879 -5.923 5.410 1.00 91.44 120 PRO A O 1
ATOM 909 N N . SER A 1 121 ? -5.974 -7.783 4.176 1.00 90.62 121 SER A N 1
ATOM 910 C CA . SER A 1 121 ? -5.596 -8.686 5.280 1.00 90.62 121 SER A CA 1
ATOM 911 C C . SER A 1 121 ? -4.097 -8.673 5.588 1.00 90.62 121 SER A C 1
ATOM 913 O O . SER A 1 121 ? -3.623 -9.432 6.431 1.00 90.62 121 SER A O 1
ATOM 915 N N . VAL A 1 122 ? -3.336 -7.826 4.898 1.00 90.75 122 VAL A N 1
ATOM 916 C CA . VAL A 1 122 ? -1.876 -7.817 4.908 1.00 90.75 122 VAL A CA 1
ATOM 917 C C . VAL A 1 122 ? -1.335 -6.445 5.281 1.00 90.75 122 VAL A C 1
ATOM 919 O O . VAL A 1 122 ? -1.939 -5.416 4.984 1.00 90.75 122 VAL A O 1
ATOM 922 N N . SER A 1 123 ? -0.174 -6.434 5.935 1.00 93.50 123 SER A N 1
ATOM 923 C CA . SER A 1 123 ? 0.472 -5.184 6.330 1.00 93.50 123 SER A CA 1
ATOM 924 C C . SER A 1 123 ? 1.053 -4.449 5.111 1.00 93.50 123 SER A C 1
ATOM 926 O O . SER A 1 123 ? 1.710 -5.088 4.281 1.00 93.50 123 SER A O 1
ATOM 928 N N . PRO A 1 124 ? 0.926 -3.108 5.036 1.00 94.50 124 PRO A N 1
ATOM 929 C CA . PRO A 1 124 ? 1.632 -2.285 4.049 1.00 94.50 124 PRO A CA 1
ATOM 930 C C . PRO A 1 124 ? 3.160 -2.473 4.058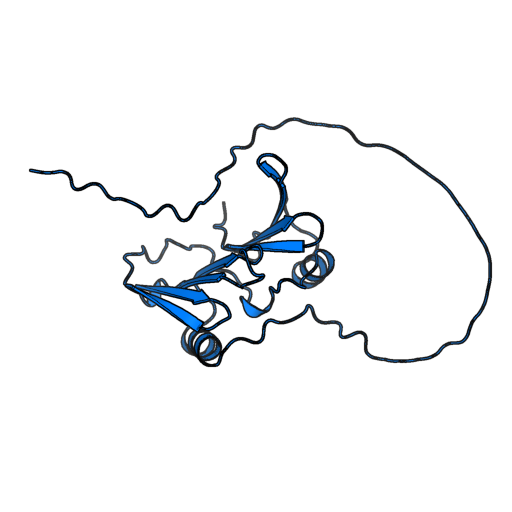 1.00 94.50 124 PRO A C 1
ATOM 932 O O . PRO A 1 124 ? 3.819 -2.194 3.052 1.00 94.50 124 PRO A O 1
ATOM 935 N N . ALA A 1 125 ? 3.722 -2.959 5.174 1.00 93.56 125 ALA A N 1
ATOM 936 C CA . ALA A 1 125 ? 5.151 -3.210 5.333 1.00 93.56 125 ALA A CA 1
ATOM 937 C C . ALA A 1 125 ? 5.694 -4.318 4.413 1.00 93.56 125 ALA A C 1
ATOM 939 O O . ALA A 1 125 ? 6.883 -4.318 4.107 1.00 93.56 125 ALA A O 1
ATOM 940 N N . LEU A 1 126 ? 4.840 -5.228 3.924 1.00 92.81 126 LEU A N 1
ATOM 941 C CA . LEU A 1 126 ? 5.257 -6.327 3.041 1.00 92.81 126 LEU A CA 1
ATOM 942 C C . LEU A 1 126 ? 5.712 -5.858 1.650 1.00 92.81 126 LEU A C 1
ATOM 944 O O . LEU A 1 126 ? 6.313 -6.625 0.898 1.00 92.81 126 LEU A O 1
ATOM 948 N N . PHE A 1 127 ? 5.374 -4.627 1.276 1.00 93.44 127 PHE A N 1
ATOM 949 C CA . PHE A 1 127 ? 5.597 -4.114 -0.066 1.00 93.44 127 PHE A CA 1
ATOM 950 C C . PHE A 1 127 ? 6.753 -3.135 -0.051 1.00 93.44 127 PHE A C 1
ATOM 952 O O . PHE A 1 127 ? 6.737 -2.166 0.698 1.00 93.44 127 PHE A O 1
ATOM 959 N N . THR A 1 128 ? 7.743 -3.350 -0.902 1.00 91.69 128 THR A N 1
ATOM 960 C CA . THR A 1 128 ? 8.912 -2.489 -1.081 1.00 91.69 128 THR A CA 1
ATOM 961 C C . THR A 1 128 ? 9.220 -2.387 -2.570 1.00 91.69 128 THR A C 1
ATOM 963 O O . THR A 1 128 ? 8.761 -3.208 -3.361 1.00 91.69 128 THR A O 1
ATOM 966 N N . LYS A 1 129 ? 10.037 -1.413 -2.977 1.00 89.00 129 LYS A N 1
ATOM 967 C CA . LYS A 1 129 ? 10.523 -1.340 -4.367 1.00 89.00 129 LYS A CA 1
ATOM 968 C C . LYS A 1 129 ? 11.343 -2.573 -4.785 1.00 89.00 129 LYS A C 1
ATOM 970 O O . LYS A 1 129 ? 11.483 -2.830 -5.976 1.00 89.00 129 LYS A O 1
ATOM 975 N N . ASP A 1 130 ? 11.885 -3.295 -3.804 1.00 90.25 130 ASP A N 1
ATOM 976 C CA . ASP A 1 130 ? 12.720 -4.480 -3.991 1.00 90.25 130 ASP A CA 1
ATOM 977 C C . ASP A 1 130 ? 11.891 -5.775 -3.928 1.00 90.25 130 ASP A C 1
ATOM 979 O O . ASP A 1 130 ? 12.423 -6.860 -4.147 1.00 90.25 130 ASP A O 1
ATOM 983 N N . THR A 1 131 ? 10.586 -5.671 -3.645 1.00 91.62 131 THR A N 1
ATOM 984 C CA . THR A 1 131 ? 9.656 -6.800 -3.654 1.00 91.62 131 THR A CA 1
ATOM 985 C C . THR A 1 131 ? 9.446 -7.271 -5.087 1.00 91.62 131 THR A C 1
ATOM 987 O O . THR A 1 131 ? 8.994 -6.515 -5.950 1.00 91.62 131 THR A O 1
ATOM 990 N N . GLN A 1 132 ? 9.749 -8.540 -5.334 1.00 91.94 132 GLN A N 1
ATOM 991 C CA . GLN A 1 132 ? 9.664 -9.156 -6.653 1.00 91.94 132 GLN A CA 1
ATOM 992 C C . GLN A 1 132 ? 8.374 -9.961 -6.818 1.00 91.94 132 GLN A C 1
ATOM 994 O O . GLN A 1 132 ? 7.697 -10.325 -5.856 1.00 91.94 132 GLN A O 1
ATOM 999 N N . LYS A 1 133 ? 8.056 -10.322 -8.064 1.00 93.81 133 LYS A N 1
ATOM 1000 C CA . LYS A 1 133 ? 6.946 -11.231 -8.393 1.00 93.81 133 LYS A CA 1
ATOM 1001 C C . LYS A 1 133 ? 7.004 -12.548 -7.603 1.00 93.81 133 LYS A C 1
ATOM 1003 O O . LYS A 1 133 ? 5.985 -13.012 -7.094 1.00 93.81 133 LYS A O 1
ATOM 1008 N N . SER A 1 134 ? 8.195 -13.128 -7.451 1.00 93.06 134 SER A N 1
ATOM 1009 C CA . SER A 1 134 ? 8.419 -14.360 -6.680 1.00 93.06 134 SER A CA 1
ATOM 1010 C C . SER A 1 134 ? 8.105 -14.200 -5.189 1.00 93.06 134 SER A C 1
ATOM 1012 O O . SER A 1 134 ? 7.561 -15.122 -4.582 1.00 93.06 134 SER A O 1
ATOM 1014 N N . ASP A 1 135 ? 8.376 -13.029 -4.605 1.00 93.31 135 ASP A N 1
ATOM 1015 C CA . ASP A 1 135 ? 8.010 -12.719 -3.221 1.00 93.31 135 ASP A CA 1
ATOM 1016 C C . ASP A 1 135 ? 6.497 -12.714 -3.038 1.00 93.31 135 ASP A C 1
ATOM 1018 O O . ASP A 1 135 ? 5.985 -13.312 -2.095 1.00 93.31 135 ASP A O 1
ATOM 1022 N N . ILE A 1 136 ? 5.779 -12.089 -3.971 1.00 94.88 136 ILE A N 1
ATOM 1023 C CA . ILE A 1 136 ? 4.318 -12.003 -3.939 1.00 94.88 136 ILE A CA 1
ATOM 1024 C C . ILE A 1 136 ? 3.680 -13.392 -4.092 1.00 94.88 136 ILE A C 1
ATOM 1026 O O . ILE A 1 136 ? 2.783 -13.733 -3.321 1.00 94.88 136 ILE A O 1
ATOM 1030 N N . ILE A 1 137 ? 4.195 -14.239 -4.994 1.00 93.69 137 ILE A N 1
ATOM 1031 C CA . ILE A 1 137 ? 3.755 -15.643 -5.116 1.00 93.69 137 ILE A CA 1
ATOM 1032 C C . ILE A 1 137 ? 4.027 -16.417 -3.823 1.00 93.69 137 ILE A C 1
ATOM 1034 O O . ILE A 1 137 ? 3.178 -17.181 -3.370 1.00 93.69 137 ILE A O 1
ATOM 1038 N N . ARG A 1 138 ? 5.194 -16.231 -3.203 1.00 91.94 138 ARG A N 1
ATOM 1039 C CA . ARG A 1 138 ? 5.537 -16.899 -1.941 1.00 91.94 138 ARG A CA 1
ATOM 1040 C C . ARG A 1 138 ? 4.631 -16.458 -0.789 1.00 91.94 138 ARG A C 1
ATOM 1042 O O . ARG A 1 138 ? 4.270 -17.290 0.037 1.00 91.94 138 ARG A O 1
ATOM 1049 N N . LEU A 1 139 ? 4.272 -15.176 -0.733 1.00 91.19 139 LEU A N 1
ATOM 1050 C CA . LEU A 1 139 ? 3.428 -14.612 0.322 1.00 91.19 139 LEU A CA 1
ATOM 1051 C C . LEU A 1 139 ? 1.954 -15.004 0.171 1.00 91.19 139 LEU A C 1
ATOM 1053 O O . LEU A 1 139 ? 1.309 -15.332 1.164 1.00 91.19 139 LEU A O 1
ATOM 1057 N N . PHE A 1 140 ? 1.408 -14.949 -1.046 1.00 93.19 140 PHE A N 1
ATOM 1058 C CA . PHE A 1 140 ? -0.04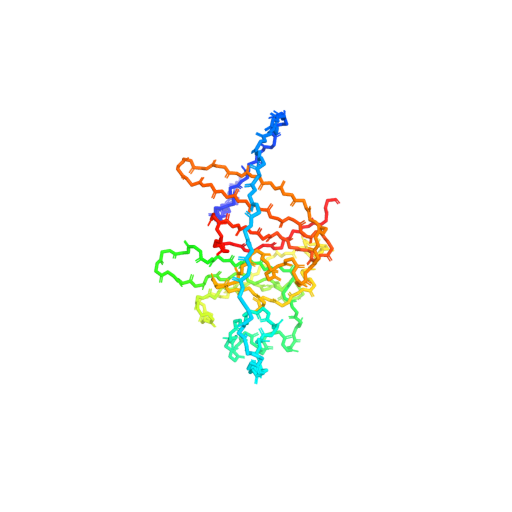3 -15.040 -1.274 1.00 93.19 140 PHE A CA 1
ATOM 1059 C C . PHE A 1 140 ? -0.469 -16.254 -2.108 1.00 93.19 140 PHE A C 1
ATOM 1061 O O . PHE A 1 140 ? -1.663 -16.484 -2.307 1.00 93.19 140 PHE A O 1
ATOM 1068 N N . GLY A 1 141 ? 0.490 -17.052 -2.574 1.00 92.50 141 GLY A N 1
ATOM 1069 C CA . GLY A 1 141 ? 0.271 -18.180 -3.468 1.00 92.50 141 GLY A CA 1
ATOM 1070 C C . GLY A 1 141 ? 0.082 -17.763 -4.928 1.00 92.50 141 GLY A C 1
ATOM 1071 O O . GLY A 1 141 ? 0.167 -16.593 -5.304 1.00 92.50 141 GLY A O 1
ATOM 1072 N N . SER A 1 142 ? -0.207 -18.756 -5.767 1.00 93.25 142 SER A N 1
ATOM 1073 C CA . SER A 1 142 ? -0.384 -18.565 -7.214 1.00 93.25 142 SER A CA 1
ATOM 1074 C C . SER A 1 142 ? -1.840 -18.348 -7.642 1.00 93.25 142 SER A C 1
ATOM 1076 O O . SER A 1 142 ? -2.142 -18.405 -8.830 1.00 93.25 142 SER A O 1
ATOM 1078 N N . ASN A 1 143 ? -2.762 -18.140 -6.693 1.00 92.81 143 ASN A N 1
ATOM 1079 C CA . ASN A 1 143 ? -4.173 -17.903 -6.995 1.00 92.81 143 ASN A CA 1
ATOM 1080 C C . ASN A 1 143 ? -4.450 -16.399 -7.127 1.00 92.81 143 ASN A C 1
ATOM 1082 O O . ASN A 1 143 ? -4.841 -15.742 -6.160 1.00 92.81 143 ASN A O 1
ATOM 1086 N N . TYR A 1 144 ? -4.215 -15.868 -8.324 1.00 95.00 144 TYR A N 1
ATOM 1087 C CA . TYR A 1 144 ? -4.445 -14.472 -8.680 1.00 95.00 144 TYR A CA 1
ATOM 1088 C C . TYR A 1 144 ? -4.995 -14.352 -10.103 1.00 95.00 144 TYR A C 1
ATOM 1090 O O . TYR A 1 144 ? -4.785 -15.224 -10.946 1.00 95.00 144 TYR A O 1
ATOM 1098 N N . ILE A 1 145 ? -5.691 -13.249 -10.375 1.00 95.50 145 ILE A N 1
ATOM 1099 C CA . ILE A 1 145 ? -6.088 -12.855 -11.734 1.00 95.50 145 ILE A CA 1
ATOM 1100 C C . ILE A 1 145 ? -5.055 -11.856 -12.252 1.00 95.50 145 ILE A C 1
ATOM 1102 O O . ILE A 1 145 ? -4.587 -11.017 -11.488 1.00 95.50 145 ILE A O 1
ATOM 1106 N N . VAL A 1 146 ? -4.699 -11.934 -13.533 1.00 96.00 146 VAL A N 1
ATOM 1107 C CA . VAL A 1 146 ? -3.767 -10.995 -14.173 1.00 96.00 146 VAL A CA 1
ATOM 1108 C C . VAL A 1 146 ? -4.528 -10.081 -15.124 1.00 96.00 146 VAL A C 1
ATOM 1110 O O . VAL A 1 146 ? -5.279 -10.571 -15.966 1.00 96.00 146 VAL A O 1
ATOM 1113 N N . ASP A 1 147 ? -4.285 -8.776 -15.026 1.00 95.75 147 ASP A N 1
ATOM 1114 C CA . ASP A 1 147 ? -4.647 -7.785 -16.043 1.00 95.75 147 ASP A CA 1
ATOM 1115 C C . ASP A 1 147 ? -3.384 -7.111 -16.584 1.00 95.75 147 ASP A C 1
ATOM 1117 O O . ASP A 1 147 ? -2.504 -6.712 -15.820 1.00 95.75 147 ASP A O 1
ATOM 1121 N N . ASN A 1 148 ? -3.297 -6.977 -17.904 1.00 94.56 148 ASN A N 1
ATOM 1122 C CA . ASN A 1 148 ? -2.170 -6.340 -18.573 1.00 94.56 148 ASN A CA 1
ATOM 1123 C C . ASN A 1 148 ? -2.642 -5.029 -19.190 1.00 94.56 148 ASN A C 1
ATOM 1125 O O . ASN A 1 148 ? -3.482 -5.018 -20.088 1.00 94.56 148 ASN A O 1
ATOM 1129 N N . GLN A 1 149 ? -2.062 -3.925 -18.738 1.00 89.56 149 GLN A N 1
ATOM 1130 C CA . GLN A 1 149 ? -2.413 -2.583 -19.179 1.00 89.56 149 GLN A CA 1
ATOM 1131 C C . GLN A 1 149 ? -1.220 -1.935 -19.873 1.00 89.56 149 GLN A C 1
ATOM 1133 O O . GLN A 1 149 ? -0.067 -2.135 -19.498 1.00 89.56 149 GLN A O 1
ATOM 1138 N N . SER A 1 150 ? -1.483 -1.149 -20.913 1.00 87.94 150 SER A N 1
ATOM 1139 C CA . SER A 1 150 ? -0.451 -0.391 -21.623 1.00 87.94 150 SER A CA 1
ATOM 1140 C C . SER A 1 150 ? -0.872 1.066 -21.751 1.00 87.94 150 SER A C 1
ATOM 1142 O O . SER A 1 150 ? -1.997 1.367 -22.145 1.00 87.94 150 SER A O 1
ATOM 1144 N N . MET A 1 151 ? 0.042 1.973 -21.421 1.00 78.00 151 MET A N 1
ATOM 1145 C CA . MET A 1 151 ? -0.143 3.418 -21.503 1.00 78.00 151 MET A CA 1
ATOM 1146 C C . MET A 1 151 ? 1.050 4.039 -22.227 1.00 78.00 151 MET A C 1
ATOM 1148 O O . MET A 1 151 ? 2.104 4.283 -21.639 1.00 78.00 151 MET A O 1
ATOM 1152 N N . GLY A 1 152 ? 0.893 4.295 -23.526 1.00 84.44 152 GLY A N 1
ATOM 1153 C CA . GLY A 1 152 ? 2.006 4.739 -24.364 1.00 84.44 152 GLY A CA 1
ATOM 1154 C C . GLY A 1 152 ? 3.106 3.675 -24.417 1.00 84.44 152 GLY A C 1
ATOM 1155 O O . GLY A 1 152 ? 2.843 2.543 -24.808 1.00 84.44 152 GLY A O 1
ATOM 1156 N N . SER A 1 153 ? 4.328 4.033 -24.019 1.00 83.38 153 SER A N 1
ATOM 1157 C CA . SER A 1 153 ? 5.469 3.109 -23.944 1.00 83.38 153 SER A CA 1
ATOM 1158 C C . SER A 1 153 ? 5.566 2.337 -22.623 1.00 83.38 153 SER A C 1
ATOM 1160 O O . SER A 1 153 ? 6.468 1.515 -22.472 1.00 83.38 153 SER A O 1
ATOM 1162 N N . LEU A 1 154 ? 4.684 2.608 -21.656 1.00 82.31 154 LEU A N 1
ATOM 1163 C CA . LEU A 1 154 ? 4.677 1.929 -20.365 1.00 82.31 154 LEU A CA 1
ATOM 1164 C C . LEU A 1 154 ? 3.737 0.725 -20.408 1.00 82.31 154 LEU A C 1
ATOM 1166 O O . LEU A 1 154 ? 2.577 0.854 -20.799 1.00 82.31 154 LEU A O 1
ATOM 1170 N N . SER A 1 155 ? 4.231 -0.424 -19.959 1.00 89.94 155 SER A N 1
ATOM 1171 C CA . SER A 1 155 ? 3.448 -1.642 -19.755 1.00 89.94 155 SER A CA 1
ATOM 1172 C C . SER A 1 155 ? 3.369 -1.977 -18.270 1.00 89.94 155 SER A C 1
ATOM 1174 O O . SER A 1 155 ? 4.389 -1.952 -17.567 1.00 89.94 155 SER A O 1
ATOM 1176 N N . PHE A 1 156 ? 2.168 -2.328 -17.824 1.00 92.44 156 PHE A N 1
ATOM 1177 C CA . PHE A 1 156 ? 1.863 -2.718 -16.459 1.00 92.44 156 PHE A CA 1
ATOM 1178 C C . PHE A 1 156 ? 1.191 -4.087 -16.431 1.00 92.44 156 PHE A C 1
ATOM 1180 O O . PHE A 1 156 ? 0.284 -4.359 -17.213 1.00 92.44 156 PHE A O 1
ATOM 1187 N N . GLU A 1 157 ? 1.614 -4.923 -15.495 1.00 95.88 157 GLU A N 1
ATOM 1188 C CA . GLU A 1 157 ? 1.005 -6.215 -15.194 1.00 95.88 157 GLU A CA 1
ATOM 1189 C C . GLU A 1 157 ? 0.460 -6.147 -13.768 1.00 95.88 157 GLU A C 1
ATOM 1191 O O . GLU A 1 157 ? 1.227 -5.978 -12.821 1.00 95.88 157 GLU A O 1
ATOM 1196 N N . THR A 1 158 ? -0.857 -6.231 -13.605 1.00 96.94 158 THR A N 1
ATOM 1197 C CA . THR A 1 158 ? -1.526 -6.137 -12.305 1.00 96.94 158 THR A CA 1
ATOM 1198 C C . THR A 1 158 ? -2.074 -7.491 -11.895 1.00 96.94 158 THR A C 1
ATOM 1200 O O . THR A 1 158 ? -2.836 -8.113 -12.630 1.00 96.94 158 THR A O 1
ATOM 1203 N N . TRP A 1 159 ? -1.685 -7.947 -10.708 1.00 97.19 159 TRP A N 1
ATOM 1204 C CA . TRP A 1 159 ? -2.138 -9.191 -10.099 1.00 97.19 159 TRP A CA 1
ATOM 1205 C C . TRP A 1 159 ? -3.167 -8.899 -9.017 1.00 97.19 159 TRP A C 1
ATOM 1207 O O . TRP A 1 159 ? -2.886 -8.178 -8.060 1.00 97.19 159 TRP A O 1
ATOM 1217 N N . TYR A 1 160 ? -4.351 -9.482 -9.150 1.00 95.81 160 TYR A N 1
ATOM 1218 C CA . TYR A 1 160 ? -5.457 -9.320 -8.216 1.00 95.81 160 TYR A CA 1
ATOM 1219 C C . TYR A 1 160 ? -5.518 -10.513 -7.269 1.00 95.81 160 TYR A C 1
ATOM 1221 O O . TYR A 1 160 ? -5.783 -11.641 -7.689 1.00 95.81 160 TYR A O 1
ATOM 1229 N N . TYR A 1 161 ? -5.328 -10.239 -5.982 1.00 94.81 161 TYR A N 1
ATOM 1230 C CA . TYR A 1 161 ? -5.431 -11.200 -4.892 1.00 94.81 161 TYR A CA 1
ATOM 1231 C C . TYR A 1 161 ? -6.697 -10.918 -4.082 1.00 94.81 161 TYR A C 1
ATOM 1233 O O . TYR A 1 161 ? -6.642 -10.358 -2.986 1.00 94.81 161 TYR A O 1
ATOM 1241 N N . SER A 1 162 ? -7.862 -11.325 -4.595 1.00 91.38 162 SER A N 1
ATOM 1242 C CA . SER A 1 162 ? -9.164 -11.070 -3.947 1.00 91.38 162 SER A CA 1
ATOM 1243 C C . SER A 1 162 ? -9.248 -11.620 -2.519 1.00 91.38 162 SER A C 1
ATOM 1245 O O . SER A 1 162 ? -9.900 -11.025 -1.663 1.00 91.38 162 SER A O 1
ATOM 1247 N N . GLY A 1 163 ? -8.553 -12.730 -2.240 1.00 90.75 163 GLY A N 1
ATOM 1248 C CA . GLY A 1 163 ? -8.448 -13.298 -0.892 1.00 90.75 163 GLY A CA 1
ATOM 1249 C C . GLY A 1 163 ? -7.679 -12.414 0.094 1.00 90.75 163 GLY A C 1
ATOM 1250 O O . GLY A 1 163 ? -7.971 -12.464 1.282 1.00 90.75 163 GLY A O 1
ATOM 1251 N N . GLN A 1 164 ? -6.749 -11.590 -0.403 1.00 92.81 164 GLN A N 1
ATOM 1252 C CA . GLN A 1 164 ? -5.963 -10.646 0.398 1.00 92.81 164 GLN A CA 1
ATOM 1253 C C . GLN A 1 164 ? -6.508 -9.210 0.350 1.00 92.81 164 GLN A C 1
ATOM 1255 O O . GLN A 1 164 ? -6.017 -8.339 1.063 1.00 92.81 164 GLN A O 1
ATOM 1260 N N . GLY A 1 165 ? -7.498 -8.949 -0.512 1.00 93.62 165 GLY A N 1
ATOM 1261 C CA . GLY A 1 165 ? -8.073 -7.619 -0.713 1.00 93.62 165 GLY A CA 1
ATOM 1262 C C . GLY A 1 165 ? -7.115 -6.613 -1.336 1.00 93.62 165 GLY A C 1
ATOM 1263 O O . GLY A 1 165 ? -7.253 -5.419 -1.094 1.00 93.62 165 GLY A O 1
ATOM 1264 N N . ILE A 1 166 ? -6.153 -7.071 -2.142 1.00 95.50 166 ILE A N 1
ATOM 1265 C CA . ILE A 1 166 ? -5.179 -6.200 -2.810 1.00 95.50 166 ILE A CA 1
ATOM 1266 C C . ILE A 1 166 ? -5.028 -6.518 -4.299 1.00 95.50 166 ILE A C 1
ATOM 1268 O O . ILE A 1 166 ? -5.161 -7.663 -4.735 1.00 95.50 166 ILE A O 1
ATOM 1272 N N . ALA A 1 167 ? -4.679 -5.490 -5.060 1.00 96.19 167 ALA A N 1
ATOM 1273 C CA . ALA A 1 167 ? -4.052 -5.584 -6.365 1.00 96.19 167 ALA A CA 1
ATOM 1274 C C . ALA A 1 167 ? -2.594 -5.125 -6.260 1.00 96.19 167 ALA A C 1
ATOM 1276 O O . ALA A 1 167 ? -2.281 -4.177 -5.537 1.00 96.19 167 ALA A O 1
ATOM 1277 N N . VAL A 1 168 ? -1.713 -5.808 -6.981 1.00 96.94 168 VAL A N 1
ATOM 1278 C CA . VAL A 1 168 ? -0.266 -5.587 -6.989 1.00 96.94 168 VAL A CA 1
ATOM 1279 C C . VAL A 1 168 ? 0.164 -5.372 -8.436 1.00 96.94 168 VAL A C 1
ATOM 1281 O O . VAL A 1 168 ? 0.007 -6.270 -9.257 1.00 96.94 168 VAL A O 1
ATOM 1284 N N . SER A 1 169 ? 0.684 -4.194 -8.766 1.00 96.19 169 SER A N 1
ATOM 1285 C CA . SER A 1 169 ? 1.040 -3.817 -10.137 1.00 96.19 169 SER A CA 1
ATOM 1286 C C . SER A 1 169 ? 2.547 -3.768 -10.333 1.00 96.19 169 SER A C 1
ATOM 1288 O O . SER A 1 169 ? 3.270 -3.154 -9.545 1.00 96.19 169 SER A O 1
ATOM 1290 N N . PHE A 1 170 ? 3.010 -4.344 -11.437 1.00 94.56 170 PHE A N 1
ATOM 1291 C CA . PHE A 1 170 ? 4.408 -4.402 -11.844 1.00 94.56 170 PHE A CA 1
ATOM 1292 C C . PHE A 1 170 ? 4.636 -3.675 -13.164 1.00 94.56 170 PHE A C 1
ATOM 1294 O O . PHE A 1 170 ? 3.769 -3.670 -14.033 1.00 94.56 170 PHE A O 1
ATOM 1301 N N . SER A 1 171 ? 5.831 -3.115 -13.343 1.00 91.38 171 SER A N 1
ATOM 1302 C CA . SER A 1 171 ? 6.342 -2.693 -14.648 1.00 91.38 171 SER A CA 1
ATOM 1303 C C . SER A 1 171 ? 7.651 -3.434 -14.916 1.00 91.38 171 SER A C 1
ATOM 1305 O O . SER A 1 171 ? 8.656 -3.216 -14.233 1.00 91.38 171 SER A O 1
ATOM 1307 N N . GLY A 1 172 ? 7.610 -4.388 -15.851 1.00 89.00 172 GLY A N 1
ATOM 1308 C CA . GLY A 1 172 ? 8.620 -5.447 -15.920 1.00 89.00 172 GLY A CA 1
ATOM 1309 C C . GLY A 1 172 ? 8.623 -6.271 -14.628 1.00 89.00 172 GLY A C 1
ATOM 1310 O O . GLY A 1 172 ? 7.570 -6.730 -14.184 1.00 89.00 172 GLY A O 1
ATOM 1311 N N . ASP A 1 173 ? 9.791 -6.407 -14.000 1.00 87.81 173 ASP A N 1
ATOM 1312 C CA . ASP A 1 173 ? 9.959 -7.138 -12.732 1.00 87.81 173 ASP A CA 1
ATOM 1313 C C . ASP A 1 173 ? 9.853 -6.249 -11.484 1.00 87.81 173 ASP A C 1
ATOM 1315 O O . ASP A 1 173 ? 9.967 -6.733 -10.359 1.00 87.81 173 ASP A O 1
ATOM 1319 N N . LYS A 1 174 ? 9.642 -4.940 -11.662 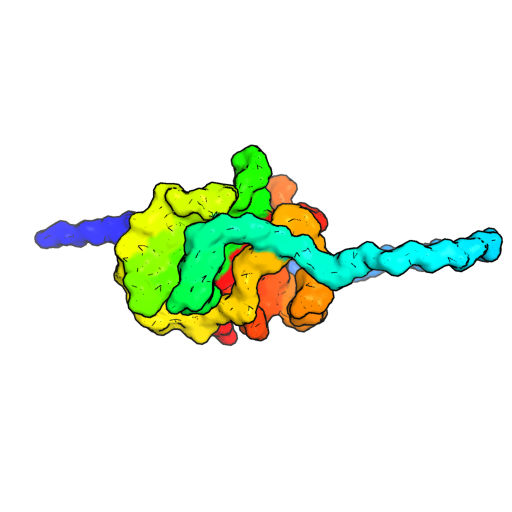1.00 89.88 174 LYS A N 1
ATOM 1320 C CA . LYS A 1 174 ? 9.612 -3.977 -10.558 1.00 89.88 174 LYS A CA 1
ATOM 1321 C C . LYS A 1 174 ? 8.195 -3.768 -10.061 1.00 89.88 174 LYS A C 1
ATOM 1323 O O . LYS A 1 174 ? 7.315 -3.427 -10.853 1.00 89.88 174 LYS A O 1
ATOM 1328 N N . LEU A 1 175 ? 7.991 -3.902 -8.753 1.00 93.31 175 LEU A N 1
ATOM 1329 C CA . LEU A 1 175 ? 6.749 -3.495 -8.111 1.00 93.31 175 LEU A CA 1
ATOM 1330 C C . LEU A 1 175 ? 6.595 -1.972 -8.209 1.00 93.31 175 LEU A C 1
ATOM 1332 O O . LEU A 1 175 ? 7.471 -1.223 -7.778 1.00 93.31 175 LEU A O 1
ATOM 1336 N N . VAL A 1 176 ? 5.480 -1.511 -8.776 1.00 93.50 176 VAL A N 1
ATOM 1337 C CA . VAL A 1 176 ? 5.216 -0.078 -8.988 1.00 93.50 176 VAL A CA 1
ATOM 1338 C C . VAL A 1 176 ? 4.049 0.446 -8.171 1.00 93.50 176 VAL A C 1
ATOM 1340 O O . VAL A 1 176 ? 4.065 1.625 -7.815 1.00 93.50 176 VAL A O 1
ATOM 1343 N N . ALA A 1 177 ? 3.065 -0.397 -7.855 1.00 95.25 177 ALA A N 1
ATOM 1344 C CA . ALA A 1 177 ? 1.937 0.002 -7.028 1.00 95.25 177 ALA A CA 1
ATOM 1345 C C . ALA A 1 177 ? 1.286 -1.176 -6.296 1.00 95.25 177 ALA A C 1
ATOM 1347 O O . ALA A 1 177 ? 1.339 -2.317 -6.754 1.00 95.25 177 ALA A O 1
ATOM 1348 N N . VAL A 1 178 ? 0.637 -0.875 -5.174 1.00 96.69 178 VAL A N 1
ATOM 1349 C CA . VAL A 1 178 ? -0.245 -1.787 -4.439 1.00 96.69 178 VAL A CA 1
ATOM 1350 C C . VAL A 1 178 ? -1.482 -1.016 -4.023 1.00 96.69 178 VAL A C 1
ATOM 1352 O O . VAL A 1 178 ? -1.368 0.102 -3.525 1.00 96.69 178 VAL A O 1
ATOM 1355 N N . GLN A 1 179 ? -2.660 -1.594 -4.206 1.00 95.75 179 GLN A N 1
ATOM 1356 C CA . GLN A 1 179 ? -3.914 -0.932 -3.872 1.00 95.75 179 GLN A CA 1
ATOM 1357 C C . GLN A 1 179 ? -4.925 -1.922 -3.298 1.00 95.75 179 GLN A C 1
ATOM 1359 O O . GLN A 1 179 ? -5.050 -3.038 -3.795 1.00 95.75 179 GLN A O 1
ATOM 1364 N N . THR A 1 180 ? -5.688 -1.500 -2.290 1.00 94.88 180 THR A N 1
ATOM 1365 C CA . THR A 1 180 ? -6.860 -2.245 -1.821 1.00 94.88 180 THR A CA 1
ATOM 1366 C C . THR A 1 180 ? -7.897 -2.389 -2.930 1.00 94.88 180 THR A C 1
ATOM 1368 O O . THR A 1 180 ? -8.270 -1.406 -3.572 1.00 94.88 180 THR A O 1
ATOM 1371 N N . ILE A 1 181 ? -8.401 -3.606 -3.114 1.00 91.50 181 ILE A N 1
ATOM 1372 C CA . ILE A 1 181 ? -9.526 -3.893 -4.005 1.00 91.50 181 ILE A CA 1
ATOM 1373 C C . ILE A 1 181 ? -10.738 -4.336 -3.197 1.00 91.50 181 ILE A C 1
ATOM 1375 O O . ILE A 1 181 ? -10.631 -5.145 -2.269 1.00 91.50 181 ILE A O 1
ATOM 1379 N N . ASP A 1 182 ? -11.906 -3.854 -3.602 1.00 77.88 182 ASP A N 1
ATOM 1380 C CA . ASP A 1 182 ? -13.160 -4.422 -3.136 1.00 77.88 182 ASP A CA 1
ATOM 1381 C C . ASP A 1 182 ? -13.375 -5.801 -3.770 1.00 77.88 182 ASP A C 1
ATOM 1383 O O . ASP A 1 182 ? -12.976 -6.063 -4.911 1.00 77.88 182 ASP A O 1
ATOM 1387 N N . LYS A 1 183 ? -14.010 -6.706 -3.018 1.00 61.00 183 LYS A N 1
ATOM 1388 C CA . LYS A 1 183 ? -14.517 -7.953 -3.593 1.00 61.00 183 LYS A CA 1
ATOM 1389 C C . LYS A 1 183 ? -15.620 -7.588 -4.584 1.00 61.00 183 LYS A C 1
ATOM 1391 O O . LYS A 1 183 ? -16.594 -6.944 -4.201 1.00 61.00 183 LYS A O 1
ATOM 1396 N N . SER A 1 184 ? -15.421 -7.973 -5.842 1.00 50.50 184 SER A N 1
ATOM 1397 C CA . SER A 1 184 ? -16.507 -8.037 -6.825 1.00 50.50 184 SER A CA 1
ATOM 1398 C C . SER A 1 184 ? -17.359 -9.275 -6.589 1.00 50.50 184 SER A C 1
ATOM 1400 O O . SER A 1 184 ? -16.813 -10.273 -6.058 1.00 50.50 184 SER A O 1
#

Solvent-accessible surface area (backbone atoms only — not comparable to full-atom values): 11464 Å² total; per-residue (Å²): 136,86,82,81,78,86,77,71,84,78,73,84,72,84,82,80,82,88,79,90,82,78,90,87,88,87,87,85,85,89,86,90,84,83,90,82,93,78,81,93,76,88,78,91,71,80,76,86,62,63,54,67,43,86,69,33,74,66,54,48,47,50,35,73,77,66,44,66,44,40,34,44,37,38,38,38,72,42,88,90,72,41,41,38,37,41,39,28,35,48,94,76,28,35,37,38,32,27,51,74,56,43,78,77,43,76,43,86,47,93,57,62,76,71,74,52,82,33,40,33,79,58,63,77,38,61,57,40,65,84,29,36,68,68,41,51,35,71,74,68,47,85,73,58,50,80,50,80,48,73,60,91,93,46,54,36,45,32,38,36,27,71,93,43,8,32,32,42,29,23,45,82,74,35,36,29,35,37,34,52,35,70,75,126